Protein AF-A0A955DMV9-F1 (afdb_monomer_lite)

Structure (mmCIF, N/CA/C/O backbone):
data_AF-A0A955DMV9-F1
#
_entry.id   AF-A0A955DMV9-F1
#
loop_
_atom_site.group_PDB
_atom_site.id
_atom_site.type_symbol
_atom_site.label_atom_id
_atom_site.label_alt_id
_atom_site.label_comp_id
_atom_site.label_asym_id
_atom_site.label_entity_id
_atom_site.label_seq_id
_atom_site.pdbx_PDB_ins_code
_atom_site.Cartn_x
_atom_site.Cartn_y
_atom_site.Cartn_z
_atom_site.occupancy
_atom_site.B_iso_or_equiv
_atom_site.auth_seq_id
_atom_site.auth_comp_id
_atom_site.auth_asym_id
_atom_site.auth_atom_id
_atom_site.pdbx_PDB_model_num
ATOM 1 N N . MET A 1 1 ? -39.260 -7.582 49.234 1.00 62.31 1 MET A N 1
ATOM 2 C CA . MET A 1 1 ? -39.869 -6.484 48.443 1.00 62.31 1 MET A CA 1
ATOM 3 C C . MET A 1 1 ? -39.850 -5.119 49.135 1.00 62.31 1 MET A C 1
ATOM 5 O O . MET A 1 1 ? -39.655 -4.134 48.444 1.00 62.31 1 MET A O 1
ATOM 9 N N . TYR A 1 2 ? -39.980 -5.015 50.465 1.00 72.69 2 TYR A N 1
ATOM 10 C CA . TYR A 1 2 ? -39.889 -3.710 51.154 1.00 72.69 2 TYR A CA 1
ATOM 11 C C . TYR A 1 2 ? -38.469 -3.118 51.219 1.00 72.69 2 TYR A C 1
ATOM 13 O O . TYR A 1 2 ? -38.304 -1.902 51.163 1.00 72.69 2 TYR A O 1
ATOM 21 N N . GLN A 1 3 ? -37.441 -3.968 51.304 1.00 79.56 3 GLN A N 1
ATOM 22 C CA . GLN A 1 3 ? -36.044 -3.527 51.399 1.00 79.56 3 GLN A CA 1
ATOM 23 C C . GLN A 1 3 ? -35.595 -2.725 50.167 1.00 79.56 3 GLN A C 1
ATOM 25 O O . GLN A 1 3 ? -35.021 -1.659 50.335 1.00 79.56 3 GLN A O 1
ATOM 30 N N . SER A 1 4 ? -35.933 -3.151 48.945 1.00 81.44 4 SER A N 1
ATOM 31 C CA . SER A 1 4 ? -35.563 -2.420 47.721 1.00 81.44 4 SER A CA 1
ATOM 32 C C . SER A 1 4 ? -36.249 -1.052 47.607 1.00 81.44 4 SER A C 1
ATOM 34 O O . SER A 1 4 ? -35.614 -0.085 47.187 1.00 81.44 4 SER A O 1
ATOM 36 N N . LEU A 1 5 ? -37.517 -0.945 48.028 1.00 83.19 5 LEU A N 1
ATOM 37 C CA . LEU A 1 5 ? -38.262 0.321 48.055 1.00 83.19 5 LEU A CA 1
ATOM 38 C C . LEU A 1 5 ? -37.678 1.309 49.075 1.00 83.19 5 LEU A C 1
ATOM 40 O O . LEU A 1 5 ? -37.564 2.501 48.785 1.00 83.19 5 LEU A O 1
ATOM 44 N N . LEU A 1 6 ? -37.264 0.816 50.247 1.00 83.94 6 LEU A N 1
ATOM 45 C CA . LEU A 1 6 ? -36.582 1.630 51.254 1.00 83.94 6 LEU A CA 1
ATOM 46 C C . LEU A 1 6 ? -35.204 2.085 50.756 1.00 83.94 6 LEU A C 1
ATOM 48 O O . LEU A 1 6 ? -34.905 3.275 50.821 1.00 83.94 6 LEU A O 1
ATOM 52 N N . THR A 1 7 ? -34.401 1.179 50.192 1.00 84.38 7 THR A N 1
ATOM 53 C CA . THR A 1 7 ? -33.074 1.488 49.642 1.00 84.38 7 THR A CA 1
ATOM 54 C C . THR A 1 7 ? -33.147 2.566 48.560 1.00 84.38 7 THR A C 1
ATOM 56 O O . THR A 1 7 ? -32.426 3.556 48.652 1.00 84.38 7 THR A O 1
ATOM 59 N N . ASN A 1 8 ? -34.067 2.452 47.596 1.00 83.31 8 ASN A N 1
ATOM 60 C CA . ASN A 1 8 ? -34.207 3.441 46.523 1.00 83.31 8 ASN A CA 1
ATOM 61 C C . ASN A 1 8 ? -34.637 4.824 47.051 1.00 83.31 8 ASN A C 1
ATOM 63 O O . ASN A 1 8 ? -34.087 5.847 46.642 1.00 83.31 8 ASN A O 1
ATOM 67 N N . ARG A 1 9 ? -35.562 4.871 48.023 1.00 82.25 9 ARG A N 1
ATOM 68 C CA . ARG A 1 9 ? -35.994 6.131 48.653 1.00 82.25 9 ARG A CA 1
ATOM 69 C C . ARG A 1 9 ? -34.852 6.807 49.417 1.00 82.25 9 ARG A C 1
ATOM 71 O O . ARG A 1 9 ? -34.691 8.021 49.319 1.00 82.25 9 ARG A O 1
ATOM 78 N N . TYR A 1 10 ? -34.034 6.043 50.143 1.00 82.19 10 TYR A N 1
ATOM 79 C CA . TYR A 1 10 ? -32.865 6.592 50.838 1.00 82.19 10 TYR A CA 1
ATOM 80 C C . TYR A 1 10 ? -31.775 7.077 49.868 1.00 82.19 10 TYR A C 1
ATOM 82 O O . TYR A 1 10 ? -31.217 8.149 50.097 1.00 82.19 10 TYR A O 1
ATOM 90 N N . LEU A 1 11 ? -31.522 6.353 48.772 1.00 82.00 11 LEU A N 1
ATOM 91 C CA . LEU A 1 11 ? -30.540 6.719 47.739 1.00 82.00 11 LEU A CA 1
ATOM 92 C C . LEU A 1 11 ? -30.907 7.989 46.960 1.00 82.00 11 LEU A C 1
ATOM 94 O O . LEU A 1 11 ? -30.031 8.801 46.689 1.00 82.00 11 LEU A O 1
ATOM 98 N N . SER A 1 12 ? -32.185 8.179 46.627 1.00 82.00 12 SER A N 1
ATOM 99 C CA . SER A 1 12 ? -32.653 9.302 45.796 1.00 82.00 12 SER A CA 1
ATOM 100 C C . SER A 1 12 ? -33.003 10.575 46.581 1.00 82.00 12 SER A C 1
ATOM 102 O O . SER A 1 12 ? -33.099 11.651 45.999 1.00 82.00 12 SER A O 1
ATOM 104 N N . SER A 1 13 ? -33.179 10.484 47.903 1.00 83.69 13 SER A N 1
ATOM 105 C CA . SER A 1 13 ? -33.598 11.618 48.749 1.00 83.69 13 SER A CA 1
ATOM 106 C C . SER A 1 13 ? -32.483 12.590 49.167 1.00 83.69 13 SER A C 1
ATOM 108 O O . SER A 1 13 ? -32.782 13.700 49.604 1.00 83.69 13 SER A O 1
ATOM 110 N N . ARG A 1 14 ? -31.203 12.199 49.071 1.00 85.75 14 ARG A N 1
ATOM 111 C CA . ARG A 1 14 ? -30.044 13.029 49.459 1.00 85.75 14 ARG A CA 1
ATOM 112 C C . ARG A 1 14 ? -29.050 13.154 48.314 1.00 85.75 14 ARG A C 1
ATOM 114 O O . ARG A 1 14 ? -28.848 12.215 47.560 1.00 85.75 14 ARG A O 1
ATOM 121 N N . VAL A 1 15 ? -28.357 14.291 48.258 1.00 86.19 15 VAL A N 1
ATOM 122 C CA . VAL A 1 15 ? -27.340 14.583 47.231 1.00 86.19 15 VAL A CA 1
ATOM 123 C C . VAL A 1 15 ? -26.038 13.791 47.449 1.00 86.19 15 VAL A C 1
ATOM 125 O O . VAL A 1 15 ? -25.369 13.432 46.487 1.00 86.19 15 VAL A O 1
ATOM 128 N N . ILE A 1 16 ? -25.691 13.455 48.700 1.00 91.00 16 ILE A N 1
ATOM 129 C CA . ILE A 1 16 ? -24.427 12.767 49.043 1.00 91.00 16 ILE A CA 1
ATOM 130 C C . ILE A 1 16 ? -24.268 11.411 48.310 1.00 91.00 16 ILE A C 1
ATOM 132 O O . ILE A 1 16 ? -23.220 11.206 47.696 1.00 91.00 16 ILE A O 1
ATOM 136 N N . PRO A 1 17 ? -25.271 10.503 48.290 1.00 89.56 17 PRO A N 1
ATOM 137 C CA . PRO A 1 17 ? -25.201 9.270 47.501 1.00 89.56 17 PRO A CA 1
ATOM 138 C C . PRO A 1 17 ? -24.968 9.483 46.000 1.00 89.56 17 PRO A C 1
ATOM 140 O O . PRO A 1 17 ? -24.225 8.716 45.396 1.00 89.56 17 PRO A O 1
ATOM 143 N N . PHE A 1 18 ? -25.541 10.528 45.395 1.00 89.12 18 PHE A N 1
ATOM 144 C CA . PHE A 1 18 ? -25.322 10.820 43.974 1.00 89.12 18 PHE A CA 1
ATOM 145 C C . PHE A 1 18 ? -23.875 11.215 43.682 1.00 89.12 18 PHE A C 1
ATOM 147 O O . PHE A 1 18 ? -23.310 10.750 42.696 1.00 89.12 18 PHE A O 1
ATOM 154 N N . ILE A 1 19 ? -23.252 12.012 44.558 1.00 92.56 19 ILE A N 1
ATOM 155 C CA . ILE A 1 19 ? -21.833 12.376 44.428 1.00 92.56 19 ILE A CA 1
ATOM 156 C C . ILE A 1 19 ? -20.951 11.124 44.541 1.00 92.56 19 ILE A C 1
ATOM 158 O O . ILE A 1 19 ? -20.021 10.955 43.756 1.00 92.56 19 ILE A O 1
ATOM 162 N N . ALA A 1 20 ? -21.269 10.212 45.467 1.00 91.81 20 ALA A N 1
ATOM 163 C CA . ALA A 1 20 ? -20.540 8.952 45.614 1.00 91.81 20 ALA A CA 1
ATOM 164 C C . ALA A 1 20 ? -20.664 8.057 44.366 1.00 91.81 20 ALA A C 1
ATOM 166 O O . ALA A 1 20 ? -19.662 7.530 43.885 1.00 91.81 20 ALA A O 1
ATOM 167 N N . VAL A 1 21 ? -21.870 7.926 43.800 1.00 93.25 21 VAL A N 1
ATOM 168 C CA . VAL A 1 21 ? -22.092 7.180 42.550 1.00 93.25 21 VAL A CA 1
ATOM 169 C C . VAL A 1 21 ? -21.353 7.832 41.383 1.00 93.25 21 VAL A C 1
ATOM 171 O O . VAL A 1 21 ? -20.730 7.120 40.602 1.00 93.25 21 VAL A O 1
ATOM 174 N N . ALA A 1 22 ? -21.360 9.163 41.279 1.00 94.31 22 ALA A N 1
ATOM 175 C CA . ALA A 1 22 ? -20.640 9.887 40.233 1.00 94.31 22 ALA A CA 1
ATOM 176 C C . ALA A 1 22 ? -19.118 9.686 40.327 1.00 94.31 22 ALA A C 1
ATOM 178 O O . ALA A 1 22 ? -18.471 9.472 39.305 1.00 94.31 22 ALA A O 1
ATOM 179 N N . ALA A 1 23 ? -18.552 9.689 41.539 1.00 96.00 23 ALA A N 1
ATOM 180 C CA . ALA A 1 23 ? -17.132 9.414 41.750 1.00 96.00 23 ALA A CA 1
ATOM 181 C C . ALA A 1 23 ? -16.756 7.997 41.287 1.00 96.00 23 ALA A C 1
ATOM 183 O O . ALA A 1 23 ? -15.809 7.825 40.522 1.00 96.00 23 ALA A O 1
ATOM 184 N N . VAL A 1 24 ? -17.541 6.986 41.679 1.00 97.06 24 VAL A N 1
ATOM 185 C CA . VAL A 1 24 ? -17.324 5.600 41.230 1.00 97.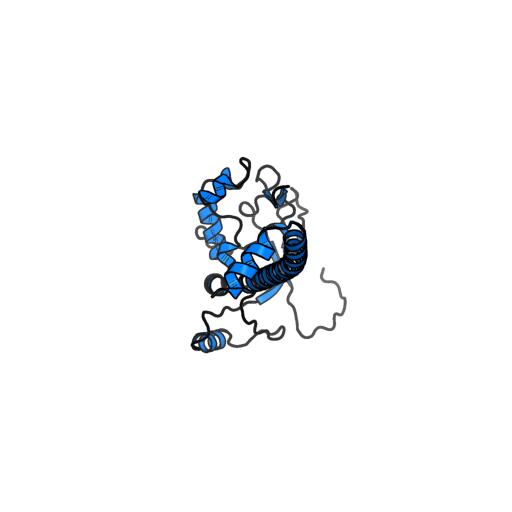06 24 VAL A CA 1
ATOM 186 C C . VAL A 1 24 ? -17.516 5.477 39.717 1.00 97.06 24 VAL A C 1
ATOM 188 O O . VAL A 1 24 ? -16.698 4.846 39.050 1.00 97.06 24 VAL A O 1
ATOM 191 N N . ALA A 1 25 ? -18.545 6.118 39.157 1.00 97.00 25 ALA A N 1
ATOM 192 C CA . ALA A 1 25 ? -18.793 6.134 37.720 1.00 97.00 25 ALA A CA 1
ATOM 193 C C . ALA A 1 25 ? -17.618 6.751 36.951 1.00 97.00 25 ALA A C 1
ATOM 195 O O . ALA A 1 25 ? -17.214 6.193 35.939 1.00 97.00 25 ALA A O 1
ATOM 196 N N . MET A 1 26 ? -17.020 7.837 37.450 1.00 97.00 26 MET A N 1
ATOM 197 C CA . MET A 1 26 ? -15.839 8.460 36.847 1.00 97.00 26 MET A CA 1
ATOM 198 C C . MET A 1 26 ? -14.612 7.540 36.911 1.00 97.00 26 MET A C 1
ATOM 200 O O . MET A 1 26 ? -13.901 7.404 35.915 1.00 97.00 26 MET A O 1
ATOM 204 N N . CYS A 1 27 ? -14.383 6.862 38.041 1.00 96.81 27 CYS A N 1
ATOM 205 C CA . CYS A 1 27 ? -13.295 5.890 38.172 1.00 96.81 27 CYS A CA 1
ATOM 206 C C . CYS A 1 27 ? -13.447 4.723 37.186 1.00 96.81 27 CYS A C 1
ATOM 208 O O . CYS A 1 27 ? -12.486 4.352 36.514 1.00 96.81 27 CYS A O 1
ATOM 210 N N . VAL A 1 28 ? -14.652 4.161 37.070 1.00 97.62 28 VAL A N 1
ATOM 211 C CA . VAL A 1 28 ? -14.925 3.053 36.144 1.00 97.62 28 VAL A CA 1
ATOM 212 C C . VAL A 1 28 ? -14.869 3.528 34.690 1.00 97.62 28 VAL A C 1
ATOM 214 O O . VAL A 1 28 ? -14.275 2.849 33.855 1.00 97.62 28 VAL A O 1
ATOM 217 N N . ALA A 1 29 ? -15.414 4.709 34.384 1.00 97.56 29 ALA A N 1
ATOM 218 C CA . ALA A 1 29 ? -15.366 5.296 33.047 1.00 97.56 29 ALA A CA 1
ATOM 219 C C . ALA A 1 29 ? -13.924 5.488 32.566 1.00 97.56 29 ALA A C 1
ATOM 221 O O . ALA A 1 29 ? -13.621 5.142 31.428 1.00 97.56 29 ALA A O 1
ATOM 222 N N . LEU A 1 30 ? -13.021 5.960 33.434 1.00 97.00 30 LEU A N 1
ATOM 223 C CA . LEU A 1 30 ? -11.602 6.095 33.105 1.00 97.00 30 LEU A CA 1
ATOM 224 C C . LEU A 1 30 ? -10.994 4.752 32.685 1.00 97.00 30 LEU A C 1
ATOM 226 O O . LEU A 1 30 ? -10.342 4.676 31.646 1.00 97.00 30 LEU A O 1
ATOM 230 N N . VAL A 1 31 ? -11.241 3.686 33.451 1.00 97.62 31 VAL A N 1
ATOM 231 C CA . VAL A 1 31 ? -10.723 2.346 33.128 1.00 97.62 31 VAL A CA 1
ATOM 232 C C . VAL A 1 31 ? -11.296 1.838 31.802 1.00 97.62 31 VAL A C 1
ATOM 234 O O . VAL A 1 31 ? -10.544 1.343 30.965 1.00 97.62 31 VAL A O 1
ATOM 237 N N . ILE A 1 32 ? -12.603 2.005 31.572 1.00 97.44 32 ILE A N 1
ATOM 238 C CA . ILE A 1 32 ? -13.259 1.590 30.322 1.00 97.44 32 ILE A CA 1
ATOM 239 C C . ILE A 1 32 ? -12.675 2.339 29.120 1.00 97.44 32 ILE A C 1
ATOM 241 O O . ILE A 1 32 ? -12.366 1.713 28.107 1.00 97.44 32 ILE A O 1
ATOM 245 N N . ILE A 1 33 ? -12.482 3.657 29.228 1.00 97.12 33 ILE A N 1
ATOM 246 C CA . ILE A 1 33 ? -11.912 4.475 28.150 1.00 97.12 33 ILE A CA 1
ATOM 247 C C . ILE A 1 33 ? -10.498 3.997 27.813 1.00 97.12 33 ILE A C 1
ATOM 249 O O . ILE A 1 33 ? -10.197 3.779 26.642 1.00 97.12 33 ILE A O 1
ATOM 253 N N . VAL A 1 34 ? -9.645 3.775 28.817 1.00 97.00 34 VAL A N 1
ATOM 254 C CA . VAL A 1 34 ? -8.263 3.321 28.594 1.00 97.00 34 VAL A CA 1
ATOM 255 C C . VAL A 1 34 ? -8.233 1.964 27.891 1.00 97.00 34 VAL A C 1
ATOM 257 O O . VAL A 1 34 ? -7.544 1.811 26.882 1.00 97.00 34 VAL A O 1
ATOM 260 N N . VAL A 1 35 ? -9.021 0.995 28.367 1.00 97.00 35 VAL A N 1
ATOM 261 C CA . VAL A 1 35 ? -9.096 -0.336 27.743 1.00 97.00 35 VAL A CA 1
ATOM 262 C C . VAL A 1 35 ? -9.639 -0.243 26.315 1.00 97.00 35 VAL A C 1
ATOM 264 O O . VAL A 1 35 ? -9.113 -0.903 25.416 1.00 97.00 35 VAL A O 1
ATOM 267 N N . SER A 1 36 ? -10.639 0.608 26.077 1.00 97.19 36 SER A N 1
ATOM 268 C CA . SER A 1 36 ? -11.210 0.827 24.747 1.00 97.19 36 SER A CA 1
ATOM 269 C C . SER A 1 36 ? -10.195 1.434 23.776 1.00 97.19 36 SER A C 1
ATOM 271 O O . SER A 1 36 ? -10.100 0.977 22.639 1.00 97.19 36 SER A O 1
ATOM 273 N N . VAL A 1 37 ? -9.417 2.432 24.207 1.00 96.62 37 VAL A N 1
ATOM 274 C CA . VAL A 1 37 ? -8.395 3.077 23.368 1.00 96.62 37 VAL A CA 1
ATOM 275 C C . VAL A 1 37 ? -7.274 2.095 23.031 1.00 96.62 37 VAL A C 1
ATOM 277 O O . VAL A 1 37 ? -6.921 1.959 21.860 1.00 96.62 37 VAL A O 1
ATOM 280 N N . MET A 1 38 ? -6.755 1.361 24.023 1.00 97.00 38 MET A N 1
ATOM 281 C CA . MET A 1 38 ? -5.696 0.372 23.791 1.00 97.00 38 MET A CA 1
ATOM 282 C C . MET A 1 38 ? -6.155 -0.752 22.856 1.00 97.00 38 MET A C 1
ATOM 284 O O . MET A 1 38 ? -5.430 -1.123 21.934 1.00 97.00 38 MET A O 1
ATOM 288 N N . THR A 1 39 ? -7.373 -1.263 23.053 1.00 94.88 39 THR A N 1
ATOM 289 C CA . THR A 1 39 ? -7.941 -2.323 22.206 1.00 94.88 39 THR A CA 1
ATOM 290 C C . THR A 1 39 ? -8.201 -1.822 20.786 1.00 94.88 39 THR A C 1
ATOM 292 O O . THR A 1 39 ? -7.879 -2.512 19.821 1.00 94.88 39 THR A O 1
ATOM 295 N N . GLY A 1 40 ? -8.736 -0.605 20.642 1.00 93.81 40 GLY A N 1
ATOM 296 C CA . GLY A 1 40 ? -8.963 0.021 19.340 1.00 93.81 40 GLY A CA 1
ATOM 297 C C . GLY A 1 40 ? -7.667 0.205 18.553 1.00 93.81 40 GLY A C 1
ATOM 298 O O . GLY A 1 40 ? -7.597 -0.185 17.390 1.00 93.81 40 GLY A O 1
ATOM 299 N N . PHE A 1 41 ? -6.618 0.714 19.202 1.00 94.56 41 PHE A N 1
ATOM 300 C CA . PHE A 1 41 ? -5.302 0.862 18.582 1.00 94.56 41 PHE A CA 1
ATOM 301 C C . PHE A 1 41 ? -4.695 -0.486 18.174 1.00 94.56 41 PHE A C 1
ATOM 303 O O . PHE A 1 41 ? -4.232 -0.629 17.044 1.00 94.56 41 PHE A O 1
ATOM 310 N N . LEU A 1 42 ? -4.737 -1.494 19.054 1.00 91.44 42 LEU A N 1
ATOM 311 C CA . LEU A 1 42 ? -4.226 -2.832 18.746 1.00 91.44 42 LEU A CA 1
ATOM 312 C C . LEU A 1 42 ? -4.933 -3.442 17.529 1.00 91.44 42 LEU A C 1
ATOM 314 O O . LEU A 1 42 ? -4.275 -3.978 16.639 1.00 91.44 42 LEU A O 1
ATOM 318 N N . ASN A 1 43 ? -6.262 -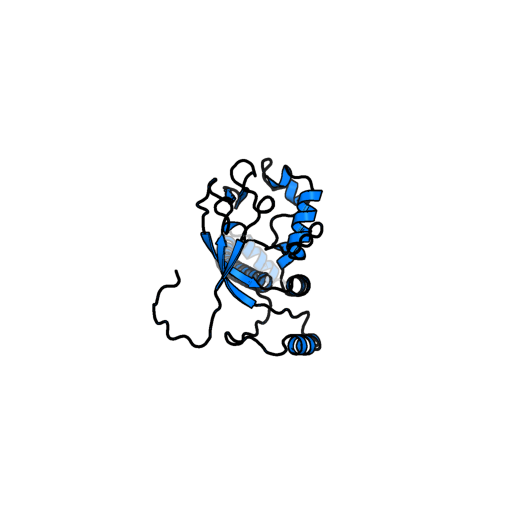3.339 17.477 1.00 92.25 43 ASN A N 1
ATOM 319 C CA . ASN A 1 43 ? -7.047 -3.837 16.352 1.00 92.25 43 ASN A CA 1
ATOM 320 C C . ASN A 1 43 ? -6.714 -3.091 15.058 1.00 92.25 43 ASN A C 1
ATOM 322 O O . ASN A 1 43 ? -6.599 -3.724 14.012 1.00 92.25 43 ASN A O 1
ATOM 326 N N . LEU A 1 44 ? -6.507 -1.773 15.132 1.00 90.19 44 LEU A N 1
ATOM 327 C CA . LEU A 1 44 ? -6.103 -0.971 13.983 1.00 90.19 44 LEU A CA 1
ATOM 328 C C . LEU A 1 44 ? -4.739 -1.421 13.447 1.00 90.19 44 LEU A C 1
ATOM 330 O O . LEU A 1 44 ? -4.630 -1.732 12.269 1.00 90.19 44 LEU A O 1
ATOM 334 N N . VAL A 1 45 ? -3.719 -1.527 14.306 1.00 87.12 45 VAL A N 1
ATOM 335 C CA . VAL A 1 45 ? -2.372 -1.966 13.897 1.00 87.12 45 VAL A CA 1
ATOM 336 C C . VAL A 1 45 ? -2.404 -3.382 13.323 1.00 87.12 45 VAL A C 1
ATOM 338 O O . VAL A 1 45 ? -1.793 -3.640 12.288 1.00 87.12 45 VAL A O 1
ATOM 341 N N . LYS A 1 46 ? -3.152 -4.295 13.955 1.00 85.81 46 LYS A N 1
ATOM 342 C CA . LYS A 1 46 ? -3.291 -5.678 13.487 1.00 85.81 46 LYS A CA 1
ATOM 343 C C . LYS A 1 46 ? -3.966 -5.751 12.117 1.00 85.81 46 LYS A C 1
ATOM 345 O O . LYS A 1 46 ? -3.487 -6.479 11.253 1.00 85.81 46 LYS A O 1
ATOM 350 N N . ASN A 1 47 ? -5.052 -5.009 11.914 1.00 85.31 47 ASN A N 1
ATOM 351 C CA . ASN A 1 47 ? -5.764 -4.995 10.638 1.00 85.31 47 ASN A CA 1
ATOM 352 C C . ASN A 1 47 ? -4.922 -4.342 9.539 1.00 85.31 47 ASN A C 1
ATOM 354 O O . ASN A 1 47 ? -4.785 -4.929 8.474 1.00 85.31 47 ASN A O 1
ATOM 358 N N . SER A 1 48 ? -4.279 -3.205 9.818 1.00 82.06 48 SER A N 1
ATOM 359 C CA . SER A 1 48 ? -3.379 -2.553 8.861 1.00 82.06 48 SER A CA 1
ATOM 360 C C . SER A 1 48 ? -2.215 -3.458 8.452 1.00 82.06 48 SER A C 1
ATOM 362 O O . SER A 1 48 ? -1.871 -3.515 7.276 1.00 82.06 48 SER A O 1
ATOM 364 N N . GLY A 1 49 ? -1.630 -4.202 9.399 1.00 77.38 49 GLY A N 1
ATOM 365 C CA . GLY A 1 49 ? -0.576 -5.173 9.099 1.00 77.38 49 GLY A CA 1
ATOM 366 C C . GLY A 1 49 ? -1.057 -6.294 8.174 1.00 77.38 49 GLY A C 1
ATOM 367 O O . GLY A 1 49 ? -0.408 -6.575 7.169 1.00 77.38 49 GLY A O 1
ATOM 368 N N . LYS A 1 50 ? -2.229 -6.877 8.463 1.00 77.38 50 LYS A N 1
ATOM 369 C CA . LYS A 1 50 ? -2.842 -7.930 7.634 1.00 77.38 50 LYS A CA 1
ATOM 370 C C . LYS A 1 50 ? -3.099 -7.469 6.203 1.00 77.38 50 LYS A C 1
ATOM 372 O O . LYS A 1 50 ? -2.786 -8.194 5.267 1.00 77.38 50 LYS A O 1
ATOM 377 N N . THR A 1 51 ? -3.624 -6.255 6.033 1.00 76.31 51 THR A N 1
ATOM 378 C CA . THR A 1 51 ? -3.921 -5.698 4.708 1.00 76.31 51 THR A CA 1
ATOM 379 C C . THR A 1 51 ? -2.662 -5.502 3.861 1.00 76.31 51 THR A C 1
ATOM 381 O O . THR A 1 51 ? -2.749 -5.604 2.642 1.00 76.31 51 THR A O 1
ATOM 384 N N . LEU A 1 52 ? -1.504 -5.235 4.475 1.00 72.19 52 LEU A N 1
ATOM 385 C CA . LEU A 1 52 ? -0.277 -4.873 3.756 1.00 72.19 52 LEU A CA 1
ATOM 386 C C . LEU A 1 52 ? 0.695 -6.040 3.527 1.00 72.19 52 LEU A C 1
ATOM 388 O O . LEU A 1 52 ? 1.377 -6.049 2.509 1.00 72.19 52 LEU A O 1
ATOM 392 N N . MET A 1 53 ? 0.791 -6.994 4.459 1.00 74.56 53 MET A N 1
ATOM 393 C CA . MET A 1 53 ? 1.810 -8.060 4.420 1.00 74.56 53 MET A CA 1
ATOM 394 C C . MET A 1 53 ? 1.237 -9.476 4.270 1.00 74.56 53 MET A C 1
ATOM 396 O O . MET A 1 53 ? 1.996 -10.409 4.016 1.00 74.56 53 MET A O 1
ATOM 400 N N . GLY A 1 54 ? -0.081 -9.650 4.406 1.00 80.19 54 GLY A N 1
ATOM 401 C CA . GLY A 1 54 ? -0.712 -10.967 4.504 1.00 80.19 54 GLY A CA 1
ATOM 402 C C . GLY A 1 54 ? -0.603 -11.578 5.910 1.00 80.19 54 GLY A C 1
ATOM 403 O O . GLY A 1 54 ? 0.008 -11.012 6.817 1.00 80.19 54 GLY A O 1
ATOM 404 N N . ASP A 1 55 ? -1.245 -12.731 6.119 1.00 84.38 55 ASP A N 1
ATOM 405 C CA . ASP A 1 55 ? -1.322 -13.378 7.439 1.00 84.38 55 ASP A CA 1
ATOM 406 C C . ASP A 1 55 ? -0.058 -14.172 7.813 1.00 84.38 55 ASP A C 1
ATOM 408 O O . ASP A 1 55 ? 0.323 -14.215 8.985 1.00 84.38 55 ASP A O 1
ATOM 412 N N . VAL A 1 56 ? 0.585 -14.814 6.832 1.00 88.00 56 VAL A N 1
ATOM 413 C CA . VAL A 1 56 ? 1.765 -15.670 7.022 1.00 88.00 56 VAL A CA 1
ATOM 414 C C . VAL A 1 56 ? 2.757 -15.419 5.892 1.00 88.00 56 VAL A C 1
ATOM 416 O O . VAL A 1 56 ? 2.397 -15.504 4.721 1.00 88.00 56 VAL A O 1
ATOM 419 N N . VAL A 1 57 ? 4.018 -15.161 6.247 1.00 88.62 57 VAL A N 1
ATOM 420 C CA . VAL A 1 57 ? 5.121 -14.975 5.294 1.00 88.62 57 VAL A CA 1
ATOM 421 C C . VAL A 1 57 ? 6.117 -16.116 5.458 1.00 88.62 57 VAL A C 1
ATOM 423 O O . VAL A 1 57 ? 6.633 -16.351 6.552 1.00 88.62 57 VAL A O 1
ATOM 426 N N . VAL A 1 58 ? 6.400 -16.819 4.361 1.00 89.06 58 VAL A N 1
ATOM 427 C CA . VAL A 1 58 ? 7.433 -17.857 4.296 1.00 89.06 58 VAL A CA 1
ATOM 428 C C . VAL A 1 58 ? 8.619 -17.282 3.536 1.00 89.06 58 VAL A C 1
ATOM 430 O O . VAL A 1 58 ? 8.532 -17.049 2.335 1.00 89.06 58 VAL A O 1
ATOM 433 N N . ALA A 1 59 ? 9.720 -17.035 4.243 1.00 85.62 59 ALA A N 1
ATOM 434 C CA . ALA A 1 59 ? 10.943 -16.498 3.661 1.00 85.62 59 ALA A CA 1
ATOM 435 C C . ALA A 1 59 ? 12.009 -17.591 3.532 1.00 85.62 59 ALA A C 1
ATOM 437 O O . ALA A 1 59 ? 12.165 -18.439 4.413 1.00 85.62 59 ALA A O 1
ATOM 438 N N . TYR A 1 60 ? 12.766 -17.536 2.443 1.00 84.06 60 TYR A N 1
ATOM 439 C CA . TYR A 1 60 ? 13.950 -18.355 2.196 1.00 84.06 60 TYR A CA 1
ATOM 440 C C . TYR A 1 60 ? 15.128 -17.416 1.885 1.00 84.06 60 TYR A C 1
ATOM 442 O O . TYR A 1 60 ? 14.870 -16.265 1.519 1.00 84.06 60 TYR A O 1
ATOM 450 N N . PRO A 1 61 ? 16.396 -17.836 2.068 1.00 80.44 61 PRO A N 1
ATOM 451 C CA . PRO A 1 61 ? 17.563 -17.013 1.742 1.00 80.44 61 PRO A CA 1
ATOM 452 C C . PRO A 1 61 ? 17.571 -16.468 0.306 1.00 80.44 61 PRO A C 1
ATOM 454 O O . PRO A 1 61 ? 16.717 -16.790 -0.514 1.00 80.44 61 PRO A O 1
ATOM 457 N N . VAL A 1 62 ? 18.590 -15.665 -0.008 1.00 72.56 62 VAL A N 1
ATOM 458 C CA . VAL A 1 62 ? 18.729 -14.878 -1.252 1.00 72.56 62 VAL A CA 1
ATOM 459 C C . VAL A 1 62 ? 18.572 -15.707 -2.541 1.00 72.56 62 VAL A C 1
ATOM 461 O O . VAL A 1 62 ? 18.214 -15.172 -3.584 1.00 72.56 62 VAL A O 1
ATOM 464 N N . THR A 1 63 ? 18.791 -17.021 -2.478 1.00 76.81 63 THR A N 1
ATOM 465 C CA . THR A 1 63 ? 18.580 -17.963 -3.590 1.00 76.81 63 THR A CA 1
ATOM 466 C C . THR A 1 63 ? 17.110 -18.194 -3.967 1.00 76.81 63 THR A C 1
ATOM 468 O O . THR A 1 63 ? 16.845 -18.681 -5.065 1.00 76.81 63 THR A O 1
ATOM 471 N N . GLY A 1 64 ? 16.159 -17.812 -3.110 1.00 81.12 64 GLY A N 1
ATOM 472 C CA . GLY A 1 64 ? 14.724 -17.979 -3.336 1.00 81.12 64 GLY A CA 1
ATOM 473 C C . GLY A 1 64 ? 14.222 -19.408 -3.098 1.00 81.12 64 GLY A C 1
ATOM 474 O O . GLY A 1 64 ? 14.993 -20.350 -2.913 1.00 81.12 64 GLY A O 1
ATOM 475 N N . ILE A 1 65 ? 12.897 -19.574 -3.072 1.00 86.56 65 ILE A N 1
ATOM 476 C CA . ILE A 1 65 ? 12.257 -20.883 -2.875 1.00 86.56 65 ILE A CA 1
ATOM 477 C C . ILE A 1 65 ? 12.219 -21.627 -4.219 1.00 86.56 65 ILE A C 1
ATOM 479 O O . ILE A 1 65 ? 11.585 -21.136 -5.156 1.00 86.56 65 ILE A O 1
ATOM 483 N N . PRO A 1 66 ? 12.845 -22.811 -4.343 1.00 86.12 66 PRO A N 1
ATOM 484 C CA . PRO A 1 66 ? 12.756 -23.598 -5.568 1.00 86.12 66 PRO A CA 1
ATOM 485 C C . PRO A 1 66 ? 11.341 -24.168 -5.746 1.00 86.12 66 PRO A C 1
ATOM 487 O O . PRO A 1 66 ? 10.733 -24.615 -4.773 1.00 86.12 66 PRO A O 1
ATOM 490 N N . TYR A 1 67 ? 10.850 -24.207 -6.991 1.00 89.56 67 TYR A N 1
ATOM 491 C CA . TYR A 1 67 ? 9.515 -24.720 -7.349 1.00 89.56 67 TYR A CA 1
ATOM 492 C C . TYR A 1 67 ? 8.392 -24.084 -6.513 1.00 89.56 67 TYR A C 1
ATOM 494 O O . TYR A 1 67 ? 7.568 -24.774 -5.904 1.00 89.56 67 TYR A O 1
ATOM 502 N N . TYR A 1 68 ? 8.388 -22.752 -6.435 1.00 89.62 68 TYR A N 1
ATOM 503 C CA . TYR A 1 68 ? 7.420 -22.019 -5.621 1.00 89.62 68 TYR A CA 1
ATOM 504 C C . TYR A 1 68 ? 5.975 -22.263 -6.086 1.00 89.62 68 TYR A C 1
ATOM 506 O O . TYR A 1 68 ? 5.068 -22.246 -5.258 1.00 89.62 68 TYR A O 1
ATOM 514 N N . GLU A 1 69 ? 5.751 -22.560 -7.367 1.00 91.12 69 GLU A N 1
ATOM 515 C CA . GLU A 1 69 ? 4.436 -22.870 -7.933 1.00 91.12 69 GLU A CA 1
ATOM 516 C C . GLU A 1 69 ? 3.822 -24.135 -7.303 1.00 91.12 69 GLU A C 1
ATOM 518 O O . GLU A 1 69 ? 2.643 -24.155 -6.934 1.00 91.12 69 GLU A O 1
ATOM 523 N N . ASP A 1 70 ? 4.636 -25.177 -7.105 1.00 93.38 70 ASP A N 1
ATOM 524 C CA . ASP A 1 70 ? 4.216 -26.415 -6.438 1.00 93.38 70 ASP A CA 1
ATOM 525 C C . ASP A 1 70 ? 3.931 -26.172 -4.954 1.00 93.38 70 ASP A C 1
ATOM 527 O O . ASP A 1 70 ? 3.003 -26.755 -4.384 1.00 93.38 70 ASP A O 1
ATOM 531 N N . LEU A 1 71 ? 4.732 -25.317 -4.310 1.00 91.94 71 LEU A N 1
ATOM 532 C CA . LEU A 1 71 ? 4.525 -24.938 -2.917 1.00 91.94 71 LEU A CA 1
ATOM 533 C C . LEU A 1 71 ? 3.201 -24.182 -2.749 1.00 91.94 71 LEU A C 1
ATOM 535 O O . LEU A 1 71 ? 2.414 -24.547 -1.879 1.00 91.94 71 LEU A O 1
ATOM 539 N N . ILE A 1 72 ? 2.933 -23.189 -3.600 1.00 92.88 72 ILE A N 1
ATOM 540 C CA . ILE A 1 72 ? 1.672 -22.434 -3.616 1.00 92.88 72 ILE A CA 1
ATOM 541 C C . ILE A 1 72 ? 0.495 -23.388 -3.801 1.00 92.88 72 ILE A C 1
ATOM 543 O O . ILE A 1 72 ? -0.414 -23.390 -2.978 1.00 92.88 72 ILE A O 1
ATOM 547 N N . SER A 1 73 ? 0.565 -24.282 -4.790 1.00 93.75 73 SER A N 1
ATOM 548 C CA . SER A 1 73 ? -0.502 -25.254 -5.065 1.00 93.75 73 SER A CA 1
ATOM 549 C C . SER A 1 73 ? -0.804 -26.160 -3.862 1.00 93.75 73 SER A C 1
ATOM 551 O O . SER A 1 73 ? -1.957 -26.495 -3.593 1.00 93.75 73 SER A O 1
ATOM 553 N N . ARG A 1 74 ? 0.225 -26.560 -3.101 1.00 93.12 74 ARG A N 1
ATOM 554 C CA . ARG A 1 74 ? 0.055 -27.356 -1.871 1.00 93.12 74 ARG A CA 1
ATOM 555 C C . ARG A 1 74 ? -0.533 -26.545 -0.723 1.00 93.12 74 ARG A C 1
ATOM 557 O O . ARG A 1 74 ? -1.300 -27.098 0.059 1.00 93.12 74 ARG A O 1
ATOM 564 N N . ILE A 1 75 ? -0.152 -25.275 -0.601 1.00 92.44 75 ILE A N 1
ATOM 565 C CA . ILE A 1 75 ? -0.652 -24.375 0.441 1.00 92.44 75 ILE A CA 1
ATOM 566 C C . ILE A 1 75 ? -2.127 -24.041 0.177 1.00 92.44 75 ILE A C 1
ATOM 568 O O . ILE A 1 75 ? -2.936 -24.142 1.092 1.00 92.44 75 ILE A O 1
ATOM 572 N N . GLU A 1 76 ? -2.501 -23.743 -1.068 1.00 93.00 76 GLU A N 1
ATOM 573 C CA . GLU A 1 76 ? -3.890 -23.463 -1.463 1.00 93.00 76 GLU A CA 1
ATOM 574 C C . GLU A 1 76 ? -4.814 -24.688 -1.373 1.00 93.00 76 GLU A C 1
ATOM 576 O O . GLU A 1 76 ? -6.029 -24.543 -1.277 1.00 93.00 76 GLU A O 1
ATOM 581 N N . ALA A 1 77 ? -4.262 -25.905 -1.351 1.00 94.38 77 ALA A N 1
ATOM 582 C CA . ALA A 1 77 ? -5.036 -27.124 -1.115 1.00 94.38 77 ALA A CA 1
ATOM 583 C C . ALA A 1 77 ? -5.473 -27.305 0.355 1.00 94.38 77 ALA A C 1
ATOM 585 O O . ALA A 1 77 ? -6.271 -28.200 0.651 1.00 94.38 77 ALA A O 1
ATOM 586 N N . LEU A 1 78 ? -4.948 -26.505 1.291 1.00 94.00 78 LEU A N 1
ATOM 587 C CA . LEU A 1 78 ? -5.329 -26.559 2.702 1.00 94.00 78 LEU A CA 1
ATOM 588 C C . LEU A 1 78 ? -6.663 -25.824 2.932 1.00 94.00 78 LEU A C 1
ATOM 590 O O . LEU A 1 78 ? -6.839 -24.715 2.439 1.00 94.00 78 LEU A O 1
ATOM 594 N N . PRO A 1 79 ? -7.586 -26.377 3.741 1.00 92.19 79 PRO A N 1
ATOM 595 C CA . PRO A 1 79 ? -8.919 -25.796 3.936 1.00 92.19 79 PRO A CA 1
ATOM 596 C C . PRO A 1 79 ? -8.914 -24.442 4.665 1.00 92.19 79 PRO A C 1
ATOM 598 O O . PRO A 1 79 ? -9.880 -23.692 4.555 1.00 92.19 79 PRO A O 1
ATOM 601 N N . ASP A 1 80 ? -7.844 -24.134 5.403 1.00 90.94 80 ASP A N 1
ATOM 602 C CA . ASP A 1 80 ? -7.706 -22.904 6.194 1.00 90.94 80 ASP A CA 1
ATOM 603 C C . ASP A 1 80 ? -6.994 -21.768 5.431 1.00 90.94 80 ASP A C 1
ATOM 605 O O . ASP A 1 80 ? -6.790 -20.686 5.983 1.00 90.94 80 ASP A O 1
ATOM 609 N N . VAL A 1 81 ? -6.588 -21.998 4.177 1.00 91.12 81 VAL A N 1
ATOM 610 C CA . VAL A 1 81 ? -5.874 -21.016 3.352 1.00 91.12 81 VAL A CA 1
ATOM 611 C C . VAL A 1 81 ? -6.816 -20.429 2.307 1.00 91.12 81 VAL A C 1
ATOM 613 O O . VAL A 1 81 ? -7.429 -21.153 1.531 1.00 91.12 81 VAL A O 1
ATOM 616 N N . ALA A 1 82 ? -6.894 -19.098 2.251 1.00 89.06 82 ALA A N 1
ATOM 617 C CA . ALA A 1 82 ? -7.694 -18.398 1.247 1.00 89.06 82 ALA A CA 1
ATOM 618 C C . ALA A 1 82 ? -6.970 -18.241 -0.104 1.00 89.06 82 ALA A C 1
ATOM 620 O O . ALA A 1 82 ? -7.585 -18.422 -1.152 1.00 89.06 82 ALA A O 1
ATOM 621 N N . ALA A 1 83 ? -5.689 -17.866 -0.080 1.00 90.88 83 ALA A N 1
ATOM 622 C CA . ALA A 1 83 ? -4.844 -17.673 -1.259 1.00 90.88 83 ALA A CA 1
ATOM 623 C C . ALA A 1 83 ? -3.363 -17.632 -0.850 1.00 90.88 83 ALA A C 1
ATOM 625 O O . ALA A 1 83 ? -3.048 -17.319 0.303 1.00 90.88 83 ALA A O 1
ATOM 626 N N . ALA A 1 84 ? -2.460 -17.883 -1.798 1.00 92.50 84 ALA A N 1
ATOM 627 C CA . ALA A 1 84 ? -1.028 -17.643 -1.635 1.00 92.50 84 ALA A CA 1
ATOM 628 C C . ALA A 1 84 ? -0.458 -16.882 -2.845 1.00 92.50 84 ALA A C 1
ATOM 630 O O . ALA A 1 84 ? -1.018 -16.907 -3.937 1.00 92.50 84 ALA A O 1
ATOM 631 N N . THR A 1 85 ? 0.645 -16.157 -2.649 1.00 93.19 85 THR A N 1
ATOM 632 C CA . THR A 1 85 ? 1.279 -15.358 -3.709 1.00 93.19 85 THR A CA 1
ATOM 633 C C . THR A 1 85 ? 2.798 -15.372 -3.558 1.00 93.19 85 THR A C 1
ATOM 635 O O . THR A 1 85 ? 3.288 -15.299 -2.426 1.00 93.19 85 THR A O 1
ATOM 638 N N . PRO A 1 86 ? 3.560 -15.441 -4.662 1.00 92.38 86 PRO A N 1
ATOM 639 C CA . PRO A 1 86 ? 5.003 -15.272 -4.617 1.00 92.38 86 PRO A CA 1
ATOM 640 C C . PRO A 1 86 ? 5.358 -13.785 -4.517 1.00 92.38 86 PRO A C 1
ATOM 642 O O . PRO A 1 86 ? 4.651 -12.924 -5.049 1.00 92.38 86 PRO A O 1
ATOM 645 N N . ILE A 1 87 ? 6.462 -13.491 -3.831 1.00 90.56 87 ILE A N 1
ATOM 646 C CA . ILE A 1 87 ? 7.019 -12.143 -3.701 1.00 90.56 87 ILE A CA 1
ATOM 647 C C . ILE A 1 87 ? 8.542 -12.238 -3.799 1.00 90.56 87 ILE A C 1
ATOM 649 O O . ILE A 1 87 ? 9.153 -13.109 -3.179 1.00 90.56 87 ILE A O 1
ATOM 653 N N . VAL A 1 88 ? 9.150 -11.318 -4.544 1.00 88.50 88 VAL A N 1
ATOM 654 C CA . VAL A 1 88 ? 10.602 -11.120 -4.596 1.00 88.50 88 VAL A CA 1
ATOM 655 C C . VAL A 1 88 ? 10.914 -9.714 -4.104 1.00 88.50 88 VAL A C 1
ATOM 657 O O . VAL A 1 88 ? 10.457 -8.743 -4.694 1.00 88.50 88 VAL A O 1
ATOM 660 N N . ASP A 1 89 ? 11.696 -9.597 -3.038 1.00 87.25 89 ASP A N 1
ATOM 661 C CA . ASP A 1 89 ? 12.113 -8.309 -2.479 1.00 87.25 89 ASP A CA 1
ATOM 662 C C . ASP A 1 89 ? 13.568 -8.011 -2.864 1.00 87.25 89 ASP A C 1
ATOM 664 O O . ASP A 1 89 ? 14.437 -8.883 -2.774 1.00 87.25 89 ASP A O 1
ATOM 668 N N . SER A 1 90 ? 13.836 -6.800 -3.347 1.00 86.31 90 SER A N 1
ATOM 669 C CA . SER A 1 90 ? 15.165 -6.385 -3.795 1.00 86.31 90 SER A CA 1
ATOM 670 C C . SER A 1 90 ? 15.355 -4.870 -3.693 1.00 86.31 90 SER A C 1
ATOM 672 O O . SER A 1 90 ? 14.438 -4.117 -3.367 1.00 86.31 90 SER A O 1
ATOM 674 N N . PHE A 1 91 ? 16.561 -4.402 -4.006 1.00 88.06 91 PHE A N 1
ATOM 675 C CA . PHE A 1 91 ? 16.899 -2.983 -4.047 1.00 88.06 91 PHE A CA 1
ATOM 676 C C . PHE A 1 91 ? 17.270 -2.557 -5.464 1.00 88.06 91 PHE A C 1
ATOM 678 O O . PHE A 1 91 ? 17.904 -3.293 -6.226 1.00 88.06 91 PHE A O 1
ATOM 685 N N . GLY A 1 92 ? 16.894 -1.330 -5.808 1.00 90.12 92 GLY A N 1
ATOM 686 C CA . GLY A 1 92 ? 17.165 -0.760 -7.114 1.00 90.12 92 GLY A CA 1
ATOM 687 C C . GLY A 1 92 ? 17.366 0.746 -7.081 1.00 90.12 92 GLY A C 1
ATOM 688 O O . GLY A 1 92 ? 17.148 1.425 -6.077 1.00 90.12 92 GLY A O 1
ATOM 689 N N . LEU A 1 93 ? 17.793 1.262 -8.224 1.00 92.50 93 LEU A N 1
ATOM 690 C CA . LEU A 1 93 ? 17.914 2.683 -8.504 1.00 92.50 93 LEU A CA 1
ATOM 691 C C . LEU A 1 93 ? 16.849 3.063 -9.526 1.00 92.50 93 LEU A C 1
ATOM 693 O O . LEU A 1 93 ? 16.802 2.499 -10.620 1.00 92.50 93 LEU A O 1
ATOM 697 N N . LEU A 1 94 ? 16.002 4.023 -9.174 1.00 91.81 94 LEU A N 1
ATOM 698 C CA . LEU A 1 94 ? 14.964 4.552 -10.042 1.00 91.81 94 LEU A CA 1
ATOM 699 C C . LEU A 1 94 ? 15.412 5.899 -10.607 1.00 91.81 94 LEU A C 1
ATOM 701 O O . LEU A 1 94 ? 15.588 6.871 -9.871 1.00 91.81 94 LEU A O 1
ATOM 705 N N . LYS A 1 95 ? 15.584 5.964 -11.927 1.00 92.00 95 LYS A N 1
ATOM 706 C CA . LYS A 1 95 ? 15.899 7.206 -12.633 1.00 92.00 95 LYS A CA 1
ATOM 707 C C . LYS A 1 95 ? 14.621 8.007 -12.868 1.00 92.00 95 LYS A C 1
ATOM 709 O O . LYS A 1 95 ? 13.752 7.586 -13.633 1.00 92.00 95 LYS A O 1
ATOM 714 N N . MET A 1 96 ? 14.543 9.176 -12.244 1.00 91.56 96 MET A N 1
ATOM 715 C CA . MET A 1 96 ? 13.396 10.075 -12.324 1.00 91.56 96 MET A CA 1
ATOM 716 C C . MET A 1 96 ? 13.401 10.911 -13.611 1.00 91.56 96 MET A C 1
ATOM 718 O O . MET A 1 96 ? 14.459 11.189 -14.179 1.00 91.56 96 MET A O 1
ATOM 722 N N . PRO A 1 97 ? 12.232 11.366 -14.094 1.00 89.56 97 PRO A N 1
ATOM 723 C CA . PRO A 1 97 ? 12.159 12.189 -15.300 1.00 89.56 97 PRO A CA 1
ATOM 724 C C . PRO A 1 97 ? 12.561 13.654 -15.059 1.00 89.56 97 PRO A C 1
ATOM 726 O O . PRO A 1 97 ? 12.786 14.390 -16.023 1.00 89.56 97 PRO A O 1
ATOM 729 N N . TYR A 1 98 ? 12.693 14.081 -13.802 1.00 87.50 98 TYR A N 1
ATOM 730 C CA . TYR A 1 98 ? 13.108 15.424 -13.391 1.00 87.50 98 TYR A CA 1
ATOM 731 C C . TYR A 1 98 ? 14.557 15.447 -12.85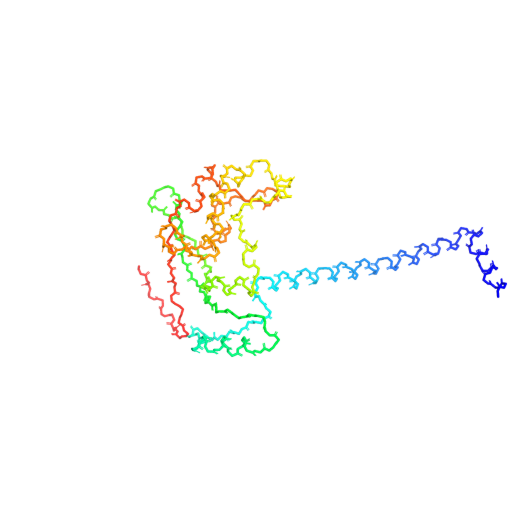4 1.00 87.50 98 TYR A C 1
ATOM 733 O O . TYR A 1 98 ? 15.105 14.396 -12.510 1.00 87.50 98 TYR A O 1
ATOM 741 N N . PRO A 1 99 ? 15.197 16.631 -12.776 1.00 87.06 99 PRO A N 1
ATOM 742 C CA . PRO A 1 99 ? 14.786 17.903 -13.388 1.00 87.06 99 PRO A CA 1
ATOM 743 C C . PRO A 1 99 ? 14.842 17.868 -14.929 1.00 87.06 99 PRO A C 1
ATOM 745 O O . PRO A 1 99 ? 15.299 16.900 -15.547 1.00 87.06 99 PRO A O 1
ATOM 748 N N . ILE A 1 100 ? 14.339 18.922 -15.582 1.00 83.50 100 ILE A N 1
ATOM 749 C CA . ILE A 1 100 ? 14.475 19.089 -17.039 1.00 83.50 100 ILE A CA 1
ATOM 750 C C . ILE A 1 100 ? 15.971 19.211 -17.374 1.00 83.50 100 ILE A C 1
ATOM 752 O O . ILE A 1 100 ? 16.679 20.008 -16.765 1.00 83.50 100 ILE A O 1
ATOM 756 N N . GLY A 1 101 ? 16.448 18.416 -18.335 1.00 84.12 101 GLY A N 1
ATOM 757 C CA . GLY A 1 101 ? 17.864 18.330 -18.710 1.00 84.12 101 GLY A CA 1
ATOM 758 C C . GLY A 1 101 ? 18.407 16.899 -18.693 1.00 84.12 101 GLY A C 1
ATOM 759 O O . GLY A 1 101 ? 17.664 15.941 -18.475 1.00 84.12 101 GLY A O 1
ATOM 760 N N . GLU A 1 102 ? 19.709 16.757 -18.947 1.00 80.81 102 GLU A N 1
ATOM 761 C CA . GLU A 1 102 ? 20.389 15.454 -19.052 1.00 80.81 102 GLU A CA 1
ATOM 762 C C . GLU A 1 102 ? 20.664 14.805 -17.689 1.00 80.81 102 GLU A C 1
ATOM 764 O O . GLU A 1 102 ? 20.642 13.580 -17.556 1.00 80.81 102 GLU A O 1
ATOM 769 N N . ARG A 1 103 ? 20.891 15.623 -16.655 1.00 85.38 103 ARG A N 1
ATOM 770 C CA . ARG A 1 103 ? 21.120 15.156 -15.284 1.00 85.38 103 ARG A CA 1
ATOM 771 C C . ARG A 1 103 ? 19.787 14.895 -14.603 1.00 85.38 103 ARG A C 1
ATOM 773 O O . ARG A 1 103 ? 19.131 15.822 -14.136 1.00 85.38 103 ARG A O 1
ATOM 780 N N . LYS A 1 104 ? 19.403 13.625 -14.583 1.00 89.06 104 LYS A N 1
ATOM 781 C CA . LYS A 1 104 ? 18.213 13.139 -13.889 1.00 89.06 104 LYS A CA 1
ATOM 782 C C . LYS A 1 104 ? 18.525 12.789 -12.446 1.00 89.06 104 LYS A C 1
ATOM 784 O O . LYS A 1 104 ? 19.627 12.335 -12.145 1.00 89.06 104 LYS A O 1
ATOM 789 N N . GLU A 1 105 ? 17.545 12.998 -11.581 1.00 89.56 105 GLU A N 1
ATOM 790 C CA . GLU A 1 105 ? 17.615 12.539 -10.203 1.00 89.56 105 GLU A CA 1
ATOM 791 C C . GLU A 1 105 ? 17.473 11.012 -10.150 1.00 89.56 105 GLU A C 1
ATOM 793 O O . GLU A 1 105 ? 16.767 10.408 -10.963 1.00 89.56 105 GLU A O 1
ATOM 798 N N . ILE A 1 106 ? 18.197 10.383 -9.227 1.00 91.19 106 ILE A N 1
ATOM 799 C CA . ILE A 1 106 ? 18.188 8.935 -9.025 1.00 91.19 106 ILE A CA 1
ATOM 800 C C . ILE A 1 106 ? 17.777 8.696 -7.580 1.00 91.19 106 ILE A C 1
ATOM 802 O O . ILE A 1 106 ? 18.456 9.156 -6.665 1.00 91.19 106 ILE A O 1
ATOM 806 N N . GLU A 1 107 ? 16.681 7.971 -7.390 1.00 90.69 107 GLU A N 1
ATOM 807 C CA . GLU A 1 107 ? 16.203 7.568 -6.071 1.00 90.69 107 GLU A CA 1
ATOM 808 C C . GLU A 1 107 ? 16.559 6.106 -5.814 1.00 90.69 107 GLU A C 1
ATOM 810 O O . GLU A 1 107 ? 16.355 5.241 -6.667 1.00 90.69 107 GLU A O 1
ATOM 815 N N . THR A 1 108 ? 17.072 5.814 -4.623 1.00 90.81 108 THR A N 1
ATOM 816 C CA . THR A 1 108 ? 17.234 4.440 -4.143 1.00 90.81 108 THR A CA 1
ATOM 817 C C . THR A 1 108 ? 15.881 3.928 -3.674 1.00 90.81 108 THR A C 1
ATOM 819 O O . THR A 1 108 ? 15.276 4.523 -2.781 1.00 90.81 108 THR A O 1
ATOM 822 N N . VAL A 1 109 ? 15.411 2.827 -4.251 1.00 91.38 109 VAL A N 1
ATOM 823 C CA . VAL A 1 109 ? 14.100 2.253 -3.947 1.00 91.38 109 VAL A CA 1
ATOM 824 C C . VAL A 1 109 ? 14.239 0.801 -3.513 1.00 91.38 109 VAL A C 1
ATOM 826 O O . VAL A 1 109 ? 15.080 0.058 -4.023 1.00 91.38 109 VAL A O 1
ATOM 829 N N . GLN A 1 110 ? 13.390 0.393 -2.576 1.00 90.56 110 GLN A N 1
ATOM 830 C CA . GLN A 1 110 ? 13.086 -1.016 -2.371 1.00 90.56 110 GLN A CA 1
ATOM 831 C C . GLN A 1 110 ? 12.026 -1.402 -3.400 1.00 90.56 110 GLN A C 1
ATOM 833 O O . GLN A 1 110 ? 11.029 -0.695 -3.563 1.00 90.56 110 GLN A O 1
ATOM 838 N N . MET A 1 111 ? 12.267 -2.482 -4.129 1.00 89.44 111 MET A N 1
ATOM 839 C CA . MET A 1 111 ? 11.371 -2.972 -5.164 1.00 89.44 111 MET A CA 1
ATOM 840 C C . MET A 1 111 ? 10.822 -4.333 -4.774 1.00 89.44 111 MET A C 1
ATOM 842 O O . MET A 1 111 ? 11.541 -5.185 -4.257 1.00 89.44 111 MET A O 1
ATOM 846 N N . MET A 1 112 ? 9.550 -4.537 -5.084 1.00 89.75 112 MET A N 1
ATOM 847 C CA . MET A 1 112 ? 8.867 -5.794 -4.853 1.00 89.75 112 MET A CA 1
ATOM 848 C C . MET A 1 112 ? 8.382 -6.342 -6.194 1.00 89.75 112 MET A C 1
ATOM 850 O O . MET A 1 112 ? 7.546 -5.728 -6.855 1.00 89.75 112 MET A O 1
ATOM 854 N N . GLY A 1 113 ? 8.934 -7.478 -6.610 1.00 89.88 113 GLY A N 1
ATOM 855 C CA . GLY A 1 113 ? 8.393 -8.286 -7.693 1.00 89.88 113 GLY A CA 1
ATOM 856 C C . GLY A 1 113 ? 7.198 -9.070 -7.168 1.00 89.88 113 GLY A C 1
ATOM 857 O O . GLY A 1 113 ? 7.353 -9.889 -6.264 1.00 89.88 113 GLY A O 1
ATOM 858 N N . ILE A 1 114 ? 6.018 -8.800 -7.716 1.00 91.56 114 ILE A N 1
ATOM 859 C CA . ILE A 1 114 ? 4.762 -9.441 -7.322 1.00 91.56 114 ILE A CA 1
ATOM 860 C C . ILE A 1 114 ? 4.064 -10.021 -8.543 1.00 91.56 114 ILE A C 1
ATOM 862 O O . ILE A 1 114 ? 4.208 -9.511 -9.653 1.00 91.56 114 ILE A O 1
ATOM 866 N N . GLU A 1 115 ? 3.252 -11.047 -8.316 1.00 90.69 115 GLU A N 1
ATOM 867 C CA . GLU A 1 115 ? 2.218 -11.442 -9.263 1.00 90.69 115 GLU A CA 1
ATOM 868 C C . GLU A 1 115 ? 0.919 -10.691 -8.903 1.00 90.69 115 GLU A C 1
ATOM 870 O O . GLU A 1 115 ? 0.322 -10.959 -7.860 1.00 90.69 115 GLU A O 1
ATOM 875 N N . PRO A 1 116 ? 0.471 -9.716 -9.715 1.00 87.69 116 PRO A N 1
ATOM 876 C CA . PRO A 1 116 ? -0.552 -8.755 -9.301 1.00 87.69 116 PRO A CA 1
ATOM 877 C C . PRO A 1 116 ? -1.890 -9.392 -8.897 1.00 87.69 116 PRO A C 1
ATOM 879 O O . PRO A 1 116 ? -2.509 -8.999 -7.905 1.00 87.69 116 PRO A O 1
ATOM 882 N N . ILE A 1 117 ? -2.335 -10.398 -9.657 1.00 88.81 117 ILE A N 1
ATOM 883 C CA . ILE A 1 117 ? -3.658 -11.013 -9.498 1.00 88.81 117 ILE A CA 1
ATOM 884 C C . ILE A 1 117 ? -3.724 -11.857 -8.221 1.00 88.81 117 ILE A C 1
ATOM 886 O O . ILE A 1 117 ? -4.723 -11.808 -7.502 1.00 88.81 117 ILE A O 1
ATOM 890 N N . SER A 1 118 ? -2.683 -12.637 -7.920 1.00 90.06 118 SER A N 1
ATOM 891 C CA . SER A 1 118 ? -2.589 -13.395 -6.667 1.00 90.06 118 SER A CA 1
ATOM 892 C C . SER A 1 118 ? -2.329 -12.463 -5.483 1.00 90.06 118 SER A C 1
ATOM 894 O O . SER A 1 118 ? -2.949 -12.616 -4.430 1.00 90.06 118 SER A O 1
ATOM 896 N N . PHE A 1 119 ? -1.488 -11.441 -5.662 1.00 90.81 119 PHE A N 1
ATOM 897 C CA . PHE A 1 119 ? -1.136 -10.496 -4.607 1.00 90.81 119 PHE A CA 1
ATOM 898 C C . PHE A 1 119 ? -2.346 -9.687 -4.125 1.00 90.81 119 PHE A C 1
ATOM 900 O O . PHE A 1 119 ? -2.529 -9.524 -2.918 1.00 90.81 119 PHE A O 1
ATOM 907 N N . ALA A 1 120 ? -3.231 -9.270 -5.036 1.00 89.38 120 ALA A N 1
ATOM 908 C CA . ALA A 1 120 ? -4.485 -8.592 -4.701 1.00 89.38 120 ALA A CA 1
ATOM 909 C C . ALA A 1 120 ? -5.520 -9.485 -3.986 1.00 89.38 120 ALA A C 1
ATOM 911 O O . ALA A 1 120 ? -6.448 -8.963 -3.376 1.00 89.38 120 ALA A O 1
ATOM 912 N N . LYS A 1 121 ? -5.392 -10.819 -4.048 1.00 88.69 121 LYS A N 1
ATOM 913 C CA . LYS A 1 121 ? -6.244 -11.742 -3.272 1.00 88.69 121 LYS A CA 1
ATOM 914 C C . LYS A 1 121 ? -5.746 -11.915 -1.839 1.00 88.69 121 LYS A C 1
ATOM 916 O O . LYS A 1 121 ? -6.553 -12.101 -0.934 1.00 88.69 121 LYS A O 1
ATOM 921 N N . VAL A 1 122 ? -4.426 -11.890 -1.648 1.00 88.38 122 VAL A N 1
ATOM 922 C CA . VAL A 1 122 ? -3.778 -12.074 -0.338 1.00 88.38 122 VAL A CA 1
ATOM 923 C C . VAL A 1 122 ? -3.730 -10.767 0.460 1.00 88.38 122 VAL A C 1
ATOM 925 O O . VAL A 1 122 ? -3.804 -10.787 1.687 1.00 88.38 122 VAL A O 1
ATOM 928 N N . THR A 1 123 ? -3.611 -9.628 -0.224 1.00 88.56 123 THR A N 1
ATOM 929 C CA . THR A 1 123 ? -3.424 -8.300 0.378 1.00 88.56 123 THR A CA 1
ATOM 930 C C . THR A 1 123 ? -4.464 -7.305 -0.134 1.00 88.56 123 THR A C 1
ATOM 932 O O . THR A 1 123 ? -5.097 -7.520 -1.162 1.00 88.56 123 THR A O 1
ATOM 935 N N . GLY A 1 124 ? -4.601 -6.157 0.530 1.00 86.12 124 GLY A N 1
ATOM 936 C CA . GLY A 1 124 ? -5.436 -5.046 0.056 1.00 86.12 124 GLY A CA 1
ATOM 937 C C . GLY A 1 124 ? -4.789 -4.214 -1.056 1.00 86.12 124 GLY A C 1
ATOM 938 O O . GLY A 1 124 ? -5.051 -3.015 -1.141 1.00 86.12 124 GLY A O 1
ATOM 939 N N . TYR A 1 125 ? -3.917 -4.807 -1.880 1.00 88.94 125 TYR A N 1
ATOM 940 C CA . TYR A 1 125 ? -3.132 -4.095 -2.890 1.00 88.94 125 TYR A CA 1
ATOM 941 C C . TYR A 1 125 ? -3.990 -3.209 -3.797 1.00 88.94 125 TYR A C 1
ATOM 943 O O . TYR A 1 125 ? -3.722 -2.014 -3.912 1.00 88.94 125 TYR A O 1
ATOM 951 N N . GLY A 1 126 ? -5.068 -3.754 -4.368 1.00 86.81 126 GLY A N 1
ATOM 952 C CA . GLY A 1 126 ? -5.941 -2.995 -5.265 1.00 86.81 126 GLY A CA 1
ATOM 953 C C . GLY A 1 126 ? -6.606 -1.782 -4.607 1.00 86.81 126 GLY A C 1
ATOM 954 O O . GLY A 1 126 ? -6.777 -0.748 -5.247 1.00 86.81 126 GLY A O 1
ATOM 955 N N . GLU A 1 127 ? -6.922 -1.862 -3.311 1.00 86.50 127 GLU A N 1
ATOM 956 C CA . GLU A 1 127 ? -7.498 -0.746 -2.548 1.00 86.50 127 GLU A CA 1
ATOM 957 C C . GLU A 1 127 ? -6.455 0.318 -2.180 1.00 86.50 127 GLU A C 1
ATOM 959 O O . GLU A 1 127 ? -6.802 1.482 -1.967 1.00 86.50 127 GLU A O 1
ATOM 964 N N . SER A 1 128 ? -5.180 -0.077 -2.113 1.00 86.75 128 SER A N 1
ATOM 965 C CA . SER A 1 128 ? -4.056 0.801 -1.777 1.00 86.75 128 SER A CA 1
ATOM 966 C C . SER A 1 128 ? -3.612 1.702 -2.938 1.00 86.75 128 SER A C 1
ATOM 968 O O . SER A 1 128 ? -2.918 2.698 -2.711 1.00 86.75 128 SER A O 1
ATOM 970 N N . LEU A 1 129 ? -4.021 1.389 -4.174 1.00 89.25 129 LEU A N 1
ATOM 971 C CA . LEU A 1 129 ? -3.688 2.176 -5.359 1.00 89.25 129 LEU A CA 1
ATOM 972 C C . LEU A 1 129 ? -4.319 3.574 -5.278 1.00 89.25 129 LEU A C 1
ATOM 974 O O . LEU A 1 129 ? -5.532 3.745 -5.149 1.00 89.25 129 LEU A O 1
ATOM 978 N N . TYR A 1 130 ? -3.467 4.597 -5.363 1.00 88.69 130 TYR A N 1
ATOM 979 C CA . TYR A 1 130 ? -3.883 5.989 -5.175 1.00 88.69 130 TYR A CA 1
ATOM 980 C C . TYR A 1 130 ? -4.618 6.570 -6.391 1.00 88.69 130 TYR A C 1
ATOM 982 O O . TYR A 1 130 ? -5.590 7.319 -6.244 1.00 88.69 130 TYR A O 1
ATOM 990 N N . TRP A 1 131 ? -4.140 6.238 -7.593 1.00 88.31 131 TRP A N 1
ATOM 991 C CA . TRP A 1 131 ? -4.679 6.730 -8.858 1.00 88.31 131 TRP A CA 1
ATOM 992 C C . TRP A 1 131 ? -5.865 5.868 -9.285 1.00 88.31 131 TRP A C 1
ATOM 994 O O . TRP A 1 131 ? -5.701 4.872 -9.982 1.00 88.31 131 TRP A O 1
ATOM 1004 N N . ARG A 1 132 ? -7.059 6.248 -8.829 1.00 89.81 132 ARG A N 1
ATOM 1005 C CA . ARG A 1 132 ? -8.322 5.576 -9.143 1.00 89.81 132 ARG A CA 1
ATOM 1006 C C . ARG A 1 132 ? -9.461 6.584 -9.286 1.00 89.81 132 ARG A C 1
ATOM 1008 O O . ARG A 1 132 ? -9.356 7.664 -8.695 1.00 89.81 132 ARG A O 1
ATOM 1015 N N . PRO A 1 133 ? -10.539 6.240 -10.014 1.00 88.62 133 PRO A N 1
ATOM 1016 C CA . PRO A 1 133 ? -11.739 7.065 -10.065 1.00 88.62 133 PRO A CA 1
ATOM 1017 C C . PRO A 1 133 ? -12.273 7.332 -8.656 1.00 88.62 133 PRO A C 1
ATOM 1019 O O . PRO A 1 133 ? -12.277 6.442 -7.797 1.00 88.62 133 PRO A O 1
ATOM 1022 N N . LEU A 1 134 ? -12.689 8.570 -8.405 1.00 86.38 134 LEU A N 1
ATOM 1023 C CA . LEU A 1 134 ? -13.238 8.964 -7.113 1.00 86.38 134 LEU A CA 1
ATOM 1024 C C . LEU A 1 134 ? -14.680 8.464 -7.004 1.00 86.38 134 LEU A C 1
ATOM 1026 O O . LEU A 1 134 ? -15.494 8.675 -7.896 1.00 86.38 134 LEU A O 1
ATOM 1030 N N . THR A 1 135 ? -15.009 7.809 -5.891 1.00 85.94 135 THR A N 1
ATOM 1031 C CA . THR A 1 135 ? -16.407 7.443 -5.601 1.00 85.94 135 THR A CA 1
ATOM 1032 C C . THR A 1 135 ? -17.208 8.697 -5.231 1.00 85.94 135 THR A C 1
ATOM 1034 O O . THR A 1 135 ? -16.637 9.627 -4.662 1.00 85.94 135 THR A O 1
ATOM 1037 N N . GLU A 1 136 ? -18.529 8.711 -5.443 1.00 81.25 136 GLU A N 1
ATOM 1038 C CA . GLU A 1 136 ? -19.416 9.827 -5.050 1.00 81.25 136 GLU A CA 1
ATOM 1039 C C . GLU A 1 136 ? -19.195 10.280 -3.595 1.00 81.25 136 GLU A C 1
ATOM 1041 O O . GLU A 1 136 ? -19.002 11.459 -3.329 1.00 81.25 136 GLU A O 1
ATOM 1046 N N . ALA A 1 137 ? -19.072 9.339 -2.654 1.00 80.94 137 ALA A N 1
ATOM 1047 C CA . ALA A 1 137 ? -18.789 9.650 -1.249 1.00 80.94 137 ALA A CA 1
ATOM 1048 C C . ALA A 1 137 ? -17.409 10.305 -1.012 1.00 80.94 137 ALA A C 1
ATOM 1050 O O . ALA A 1 137 ? -17.203 11.022 -0.033 1.00 80.94 137 ALA A O 1
ATOM 1051 N N . GLN A 1 138 ? -16.434 10.047 -1.887 1.00 80.50 138 GLN A N 1
ATOM 1052 C CA . GLN A 1 138 ? -15.108 10.664 -1.815 1.00 80.50 138 GLN A CA 1
ATOM 1053 C C . GLN A 1 138 ? -15.119 12.067 -2.430 1.00 80.50 138 GLN A C 1
ATOM 1055 O O . GLN A 1 138 ? -14.406 12.942 -1.946 1.00 80.50 138 GLN A O 1
ATOM 1060 N N . LEU A 1 139 ? -15.965 12.315 -3.432 1.00 80.88 139 LEU A N 1
ATOM 1061 C CA . LEU A 1 139 ? -16.143 13.642 -4.027 1.00 80.88 139 LEU A CA 1
ATOM 1062 C C . LEU A 1 139 ? -16.700 14.678 -3.040 1.00 80.88 139 LEU A C 1
ATOM 1064 O O . LEU A 1 139 ? -16.514 15.869 -3.261 1.00 80.88 139 LEU A O 1
ATOM 1068 N N . ASP A 1 140 ? -17.308 14.272 -1.930 1.00 80.00 140 ASP A N 1
ATOM 1069 C CA . ASP A 1 140 ? -17.753 15.220 -0.897 1.00 80.00 140 ASP A CA 1
ATOM 1070 C C . ASP A 1 140 ? -16.654 15.568 0.120 1.00 80.00 140 ASP A C 1
ATOM 1072 O O . ASP A 1 140 ? -16.748 16.561 0.839 1.00 80.00 140 ASP A O 1
ATOM 1076 N N . THR A 1 141 ? -15.604 14.746 0.208 1.00 82.00 141 THR A N 1
ATOM 1077 C CA . THR A 1 141 ? -14.560 14.859 1.246 1.00 82.00 141 THR A CA 1
ATOM 1078 C C . THR A 1 141 ? -13.220 15.334 0.704 1.00 82.00 141 THR A C 1
ATOM 1080 O O . THR A 1 141 ? -12.437 15.947 1.428 1.00 82.00 141 THR A O 1
ATOM 1083 N N . VAL A 1 142 ? -12.944 15.045 -0.565 1.00 81.75 142 VAL A N 1
ATOM 1084 C CA . VAL A 1 142 ? -11.719 15.444 -1.253 1.00 81.75 142 VAL A CA 1
ATOM 1085 C C . VAL A 1 142 ? -11.749 16.948 -1.534 1.00 81.75 142 VAL A C 1
ATOM 1087 O O . VAL A 1 142 ? -12.809 17.520 -1.770 1.00 81.75 142 VAL A O 1
ATOM 1090 N N . ARG A 1 143 ? -10.591 17.609 -1.552 1.00 83.25 143 ARG A N 1
ATOM 1091 C CA . ARG A 1 143 ? -10.486 19.035 -1.893 1.00 83.25 143 ARG A CA 1
ATOM 1092 C C . ARG A 1 143 ? -11.009 19.325 -3.307 1.00 83.25 143 ARG A C 1
ATOM 1094 O O . ARG A 1 143 ? -10.857 18.491 -4.196 1.00 83.25 143 ARG A O 1
ATOM 1101 N N . GLU A 1 144 ? -11.608 20.498 -3.515 1.00 81.94 144 GLU A N 1
ATOM 1102 C CA . GLU A 1 144 ? -12.132 20.919 -4.829 1.00 81.94 144 GLU A CA 1
ATOM 1103 C C . GLU A 1 144 ? -11.036 20.991 -5.905 1.00 81.94 144 GLU A C 1
ATOM 1105 O O . GLU A 1 144 ? -11.269 20.565 -7.032 1.00 81.94 144 GLU A O 1
ATOM 1110 N N . ASP A 1 145 ? -9.831 21.423 -5.525 1.00 82.38 145 ASP A N 1
ATOM 1111 C CA . ASP A 1 145 ? -8.677 21.570 -6.424 1.00 82.38 145 ASP A CA 1
ATOM 1112 C C . ASP A 1 145 ? -7.844 20.282 -6.607 1.00 82.38 145 ASP A C 1
ATOM 1114 O O . ASP A 1 145 ? -6.769 20.336 -7.192 1.00 82.38 145 ASP A O 1
ATOM 1118 N N . ASP A 1 146 ? -8.288 19.124 -6.094 1.00 84.75 146 ASP A N 1
ATOM 1119 C CA . ASP A 1 146 ? -7.521 17.869 -6.207 1.00 84.75 146 ASP A CA 1
ATOM 1120 C C . ASP A 1 146 ? -7.301 17.485 -7.680 1.00 84.75 146 ASP A C 1
ATOM 1122 O O . ASP A 1 146 ? -8.253 17.345 -8.453 1.00 84.75 146 ASP A O 1
ATOM 1126 N N . PHE A 1 147 ? -6.042 17.244 -8.056 1.00 85.81 147 PHE A N 1
ATOM 1127 C CA . PHE A 1 147 ? -5.647 16.869 -9.417 1.00 85.81 147 PHE A CA 1
ATOM 1128 C C . PHE A 1 147 ? -6.422 15.666 -9.988 1.00 85.81 147 PHE A C 1
ATOM 1130 O O . PHE A 1 147 ? -6.625 15.566 -11.193 1.00 85.81 147 PHE A O 1
ATOM 1137 N N . ARG A 1 148 ? -6.907 14.743 -9.153 1.00 86.19 148 ARG A N 1
ATOM 1138 C CA . ARG A 1 148 ? -7.716 13.608 -9.624 1.00 86.19 148 ARG A CA 1
ATOM 1139 C C . ARG A 1 148 ? -9.087 14.044 -10.137 1.00 86.19 148 ARG A C 1
ATOM 1141 O O . ARG A 1 148 ? -9.617 13.385 -11.017 1.00 86.19 148 ARG A O 1
ATOM 1148 N N . ARG A 1 149 ? -9.647 15.155 -9.648 1.00 86.69 149 ARG A N 1
ATOM 1149 C CA . ARG A 1 149 ? -10.915 15.705 -10.159 1.00 86.69 149 ARG A CA 1
ATOM 1150 C C . ARG A 1 149 ? -10.768 16.363 -11.526 1.00 86.69 149 ARG A C 1
ATOM 1152 O O . ARG A 1 149 ? -11.753 16.468 -12.249 1.00 86.69 149 ARG A O 1
ATOM 1159 N N . SER A 1 150 ? -9.570 16.840 -11.869 1.00 86.31 150 SER A N 1
ATOM 1160 C CA . SER A 1 150 ? -9.321 17.477 -13.167 1.00 86.31 150 SER A CA 1
ATOM 1161 C C . SER A 1 150 ? -9.077 16.464 -14.289 1.00 86.31 150 SER A C 1
ATOM 1163 O O . SER A 1 150 ? -9.117 16.827 -15.467 1.00 86.31 150 SER A O 1
ATOM 1165 N N . LEU A 1 151 ? -8.851 15.193 -13.944 1.00 86.62 151 LEU A N 1
ATOM 1166 C CA . LEU A 1 151 ? -8.666 14.108 -14.898 1.00 86.62 151 LEU A CA 1
ATOM 1167 C C . LEU A 1 151 ? -10.008 13.457 -15.279 1.00 86.62 151 LEU A C 1
ATOM 1169 O O . LEU A 1 151 ? -10.840 13.225 -14.406 1.00 86.62 151 LEU A O 1
ATOM 1173 N N . PRO A 1 152 ? -10.210 13.092 -16.559 1.00 88.75 152 PRO A N 1
ATOM 1174 C CA . PRO A 1 152 ? -11.322 12.239 -16.966 1.00 88.75 152 PRO A CA 1
ATOM 1175 C C . PRO A 1 152 ? -11.288 10.878 -16.260 1.00 88.75 152 PRO A C 1
ATOM 1177 O O . PRO A 1 152 ? -10.219 10.268 -16.141 1.00 88.75 152 PRO A O 1
ATOM 1180 N N . ASP A 1 153 ? -12.463 10.363 -15.890 1.00 87.69 153 ASP A N 1
ATOM 1181 C CA . ASP A 1 153 ? -12.596 9.065 -15.213 1.00 87.69 153 ASP A CA 1
ATOM 1182 C C . ASP A 1 153 ? -11.986 7.912 -16.020 1.00 87.69 153 ASP A C 1
ATOM 1184 O O . ASP A 1 153 ? -11.389 7.013 -15.436 1.00 87.69 153 ASP A O 1
ATOM 1188 N N . ASP A 1 154 ? -12.030 7.971 -17.354 1.00 89.12 154 ASP A N 1
ATOM 1189 C CA . ASP A 1 154 ? -11.417 6.965 -18.232 1.00 89.12 154 ASP A CA 1
ATOM 1190 C C . ASP A 1 154 ? -9.894 6.868 -18.037 1.00 89.12 154 ASP A C 1
ATOM 1192 O O . ASP A 1 154 ? -9.314 5.780 -18.056 1.00 89.12 154 ASP A O 1
ATOM 1196 N N . ILE A 1 155 ? -9.227 8.007 -17.812 1.00 88.38 155 ILE A N 1
ATOM 1197 C CA . ILE A 1 155 ? -7.779 8.049 -17.579 1.00 88.38 155 ILE A CA 1
ATOM 1198 C C . ILE A 1 155 ? -7.451 7.440 -16.215 1.00 88.38 155 ILE A C 1
ATOM 1200 O O . ILE A 1 155 ? -6.474 6.699 -16.093 1.00 88.38 155 ILE A O 1
ATOM 1204 N N . LEU A 1 156 ? -8.259 7.736 -15.197 1.00 88.69 156 LEU A N 1
ATOM 1205 C CA . LEU A 1 156 ? -8.095 7.174 -13.858 1.00 88.69 156 LEU A CA 1
ATOM 1206 C C . LEU A 1 156 ? -8.431 5.681 -13.813 1.00 88.69 156 LEU A C 1
ATOM 1208 O O . LEU A 1 156 ? -7.741 4.929 -13.131 1.00 88.69 156 LEU A O 1
ATOM 1212 N N . ALA A 1 157 ? -9.445 5.238 -14.555 1.00 89.81 157 ALA A N 1
ATOM 1213 C CA . ALA A 1 157 ? -9.792 3.830 -14.693 1.00 89.81 157 ALA A CA 1
ATOM 1214 C C . ALA A 1 157 ? -8.672 3.056 -15.397 1.00 89.81 157 ALA A C 1
ATOM 1216 O O . ALA A 1 157 ? -8.275 1.995 -14.928 1.00 89.81 157 ALA A O 1
ATOM 1217 N N . SER A 1 158 ? -8.094 3.624 -16.460 1.00 88.75 158 SER A N 1
ATOM 1218 C CA . SER A 1 158 ? -6.924 3.047 -17.128 1.00 88.75 158 SER A CA 1
ATOM 1219 C C . SER A 1 158 ? -5.692 3.019 -16.218 1.00 88.75 158 SER A C 1
ATOM 1221 O O . SER A 1 158 ? -4.959 2.039 -16.229 1.00 88.75 158 SER A O 1
ATOM 1223 N N . ALA A 1 159 ? -5.466 4.051 -15.398 1.00 88.19 159 ALA A N 1
ATOM 1224 C CA . ALA A 1 159 ? -4.376 4.049 -14.421 1.00 88.19 159 ALA A CA 1
ATOM 1225 C C . ALA A 1 159 ? -4.571 2.981 -13.331 1.00 88.19 159 ALA A C 1
ATOM 1227 O O . ALA A 1 159 ? -3.600 2.351 -12.912 1.00 88.19 159 ALA A O 1
ATOM 1228 N N . LEU A 1 160 ? -5.814 2.762 -12.894 1.00 90.44 160 LEU A N 1
ATOM 1229 C CA . LEU A 1 160 ? -6.154 1.704 -11.950 1.00 90.44 160 LEU A CA 1
ATOM 1230 C C . LEU A 1 160 ? -5.930 0.318 -12.567 1.00 90.44 160 LEU A C 1
ATOM 1232 O O . LEU A 1 160 ? -5.330 -0.531 -11.920 1.00 90.44 160 LEU A O 1
ATOM 1236 N N . ASP A 1 161 ? -6.364 0.100 -13.808 1.00 90.38 161 ASP A N 1
ATOM 1237 C CA . ASP A 1 161 ? -6.184 -1.169 -14.521 1.00 90.38 161 ASP A CA 1
ATOM 1238 C C . ASP A 1 161 ? -4.701 -1.495 -14.757 1.00 90.38 161 ASP A C 1
ATOM 1240 O O . ASP A 1 161 ? -4.237 -2.581 -14.398 1.00 90.38 161 ASP A O 1
ATOM 1244 N N . SER A 1 162 ? -3.923 -0.517 -15.239 1.00 89.25 162 SER A N 1
ATOM 1245 C CA . SER A 1 162 ? -2.465 -0.638 -15.351 1.00 89.25 162 SER A CA 1
ATOM 1246 C C . SER A 1 162 ? -1.815 -0.947 -13.999 1.00 89.25 162 SER A C 1
ATOM 1248 O O . SER A 1 162 ? -0.924 -1.786 -13.913 1.00 89.25 162 SER A O 1
ATOM 1250 N N . GLY A 1 163 ? -2.258 -0.299 -12.916 1.00 88.06 163 GLY A N 1
ATOM 1251 C CA . GLY A 1 163 ? -1.745 -0.554 -11.569 1.00 88.06 163 GLY A CA 1
ATOM 1252 C C . GLY A 1 163 ? -2.105 -1.946 -11.045 1.00 88.06 163 GLY A C 1
ATOM 1253 O O . GLY A 1 163 ? -1.286 -2.586 -10.397 1.00 88.06 163 GLY A O 1
ATOM 1254 N N . LEU A 1 164 ? -3.307 -2.437 -11.351 1.00 90.12 164 LEU A N 1
ATOM 1255 C CA . LEU A 1 164 ? -3.771 -3.763 -10.946 1.00 90.12 164 LEU A CA 1
ATOM 1256 C C . LEU A 1 164 ? -3.109 -4.889 -11.726 1.00 90.12 164 LEU A C 1
ATOM 1258 O O . LEU A 1 164 ? -3.001 -5.982 -11.189 1.00 90.12 164 LEU A O 1
ATOM 1262 N N . THR A 1 165 ? -2.705 -4.652 -12.970 1.00 90.06 165 THR A N 1
ATOM 1263 C CA . THR A 1 165 ? -2.099 -5.671 -13.837 1.00 90.06 165 THR A CA 1
ATOM 1264 C C . THR A 1 165 ? -0.585 -5.525 -13.961 1.00 90.06 165 THR A C 1
ATOM 1266 O O . THR A 1 165 ? 0.065 -6.464 -14.407 1.00 90.06 165 THR A O 1
ATOM 1269 N N . LEU A 1 166 ? -0.025 -4.381 -13.546 1.00 89.44 166 LEU A N 1
ATOM 1270 C CA . LEU A 1 166 ? 1.360 -3.949 -13.778 1.00 89.44 166 LEU A CA 1
ATOM 1271 C C . LEU A 1 166 ? 1.766 -3.949 -15.257 1.00 89.44 166 LEU A C 1
ATOM 1273 O O . LEU A 1 166 ? 2.942 -4.073 -15.596 1.00 89.44 166 LEU A O 1
ATOM 1277 N N . HIS A 1 167 ? 0.793 -3.829 -16.152 1.00 87.38 167 HIS A N 1
ATOM 1278 C CA . HIS A 1 167 ? 0.986 -3.851 -17.591 1.00 87.38 167 HIS A CA 1
ATOM 1279 C C . HIS A 1 167 ? 0.087 -2.792 -18.220 1.00 87.38 167 HIS A C 1
ATOM 1281 O O . HIS A 1 167 ? -1.079 -2.663 -17.857 1.00 87.38 167 HIS A O 1
ATOM 1287 N N . ASP A 1 168 ? 0.603 -2.059 -19.200 1.00 81.12 168 ASP A N 1
ATOM 1288 C CA . ASP A 1 168 ? -0.254 -1.174 -19.980 1.00 81.12 168 ASP A CA 1
ATOM 1289 C C . ASP A 1 168 ? -1.128 -2.012 -20.925 1.00 81.12 168 ASP A C 1
ATOM 1291 O O . ASP A 1 168 ? -0.620 -2.656 -21.848 1.00 81.12 168 ASP A O 1
ATOM 1295 N N . ALA A 1 169 ? -2.448 -1.982 -20.737 1.00 73.31 169 ALA A N 1
ATOM 1296 C CA . ALA A 1 169 ? -3.397 -2.683 -21.601 1.00 73.31 169 ALA A CA 1
ATOM 1297 C C . ALA A 1 169 ? -3.342 -2.216 -23.071 1.00 73.31 169 ALA A C 1
ATOM 1299 O O . ALA A 1 169 ? -3.720 -2.970 -23.970 1.00 73.31 169 ALA A O 1
ATOM 1300 N N . GLN A 1 170 ? -2.884 -0.985 -23.335 1.00 73.62 170 GLN A N 1
ATOM 1301 C CA . GLN A 1 170 ? -2.831 -0.413 -24.683 1.00 73.62 170 GLN A CA 1
ATOM 1302 C C . GLN A 1 170 ? -1.498 -0.671 -25.385 1.00 73.62 170 GLN A C 1
ATOM 1304 O O . GLN A 1 170 ? -1.482 -0.990 -26.574 1.00 73.62 170 GLN A O 1
ATOM 1309 N N . THR A 1 171 ? -0.380 -0.514 -24.672 1.00 76.19 171 THR A N 1
ATOM 1310 C CA . THR A 1 171 ? 0.962 -0.630 -25.268 1.00 76.19 171 THR A CA 1
ATOM 1311 C C . THR A 1 171 ? 1.637 -1.974 -25.002 1.00 76.19 171 THR A C 1
ATOM 1313 O O . THR A 1 171 ? 2.593 -2.319 -25.697 1.00 76.19 171 THR A O 1
ATOM 1316 N N . GLY A 1 172 ? 1.151 -2.752 -24.030 1.00 77.75 172 GLY A N 1
ATOM 1317 C CA . GLY A 1 172 ? 1.743 -4.023 -23.606 1.00 77.75 172 GLY A CA 1
ATOM 1318 C C . GLY A 1 172 ? 3.084 -3.873 -22.880 1.00 77.75 172 GLY A C 1
ATOM 1319 O O . GLY A 1 172 ? 3.758 -4.873 -22.630 1.00 77.75 172 GLY A O 1
ATOM 1320 N N . VAL A 1 173 ? 3.496 -2.641 -22.570 1.00 82.69 173 VAL A N 1
ATOM 1321 C CA . VAL A 1 173 ? 4.752 -2.357 -21.874 1.00 82.69 173 VAL A CA 1
ATOM 1322 C C . VAL A 1 173 ? 4.586 -2.681 -20.383 1.00 82.69 173 VAL A C 1
ATOM 1324 O O . VAL A 1 173 ? 3.548 -2.346 -19.806 1.00 82.69 173 VAL A O 1
ATOM 1327 N N . PRO A 1 174 ? 5.584 -3.317 -19.739 1.00 84.69 174 PRO A N 1
ATOM 1328 C CA . PRO A 1 174 ? 5.574 -3.514 -18.294 1.00 84.69 174 PRO A CA 1
ATOM 1329 C C . PRO A 1 174 ? 5.547 -2.172 -17.557 1.00 84.69 174 PRO A C 1
ATOM 1331 O O . PRO A 1 174 ? 6.355 -1.284 -17.837 1.00 84.69 174 PRO A O 1
ATOM 1334 N N . GLU A 1 175 ? 4.644 -2.042 -16.593 1.00 87.69 175 GLU A N 1
ATOM 1335 C CA . GLU A 1 175 ? 4.504 -0.867 -15.741 1.00 87.69 175 GLU A CA 1
ATOM 1336 C C . GLU A 1 175 ? 4.971 -1.158 -14.308 1.00 87.69 175 GLU A C 1
ATOM 1338 O O . GLU A 1 175 ? 5.124 -2.301 -13.879 1.00 87.69 175 GLU A O 1
ATOM 1343 N N . ILE A 1 176 ? 5.220 -0.092 -13.545 1.00 88.06 176 ILE A N 1
ATOM 1344 C CA . ILE A 1 176 ? 5.631 -0.175 -12.143 1.00 88.06 176 ILE A CA 1
ATOM 1345 C C . ILE A 1 176 ? 4.657 0.655 -11.313 1.00 88.06 176 ILE A C 1
ATOM 1347 O O . ILE A 1 176 ? 4.493 1.855 -11.543 1.00 88.06 176 ILE A O 1
ATOM 1351 N N . ALA A 1 177 ? 4.062 0.041 -10.291 1.00 90.12 177 ALA A N 1
ATOM 1352 C CA . ALA A 1 177 ? 3.289 0.761 -9.289 1.00 90.12 177 ALA A CA 1
ATOM 1353 C C . ALA A 1 177 ? 4.233 1.449 -8.292 1.00 90.12 177 ALA A C 1
ATOM 1355 O O . ALA A 1 177 ? 4.749 0.837 -7.358 1.00 90.12 177 ALA A O 1
ATOM 1356 N N . LEU A 1 178 ? 4.476 2.741 -8.505 1.00 89.06 178 LEU A N 1
ATOM 1357 C CA . LEU A 1 178 ? 5.326 3.540 -7.628 1.00 89.06 178 LEU A CA 1
ATOM 1358 C C . LEU A 1 178 ? 4.564 3.991 -6.380 1.00 89.06 178 LEU A C 1
ATOM 1360 O O . LEU A 1 178 ? 3.454 4.523 -6.465 1.00 89.06 178 LEU A O 1
ATOM 1364 N N . GLY A 1 179 ? 5.209 3.873 -5.219 1.00 87.25 179 GLY A N 1
ATOM 1365 C CA . GLY A 1 179 ? 4.742 4.547 -4.014 1.00 87.25 179 GLY A CA 1
ATOM 1366 C C . GLY A 1 179 ? 4.686 6.057 -4.249 1.00 87.25 179 GLY A C 1
ATOM 1367 O O . GLY A 1 179 ? 5.632 6.645 -4.773 1.00 87.25 179 GLY A O 1
ATOM 1368 N N . ILE A 1 180 ? 3.593 6.706 -3.845 1.00 88.00 180 ILE A N 1
ATOM 1369 C CA . ILE A 1 180 ? 3.365 8.125 -4.163 1.00 88.00 180 ILE A CA 1
ATOM 1370 C C . ILE A 1 180 ? 4.482 9.049 -3.656 1.00 88.00 180 ILE A C 1
ATOM 1372 O O . ILE A 1 180 ? 4.794 10.046 -4.296 1.00 88.00 180 ILE A O 1
ATOM 1376 N N . GLN A 1 181 ? 5.132 8.673 -2.554 1.00 85.69 181 GLN A N 1
ATOM 1377 C CA . GLN A 1 181 ? 6.233 9.412 -1.932 1.00 85.69 181 GLN A CA 1
ATOM 1378 C C . GLN A 1 181 ? 7.589 9.209 -2.615 1.00 85.69 181 GLN A C 1
ATOM 1380 O O . GLN A 1 181 ? 8.507 9.983 -2.367 1.00 85.69 181 GLN A O 1
ATOM 1385 N N . VAL A 1 182 ? 7.734 8.174 -3.449 1.00 87.31 182 VAL A N 1
ATOM 1386 C CA . VAL A 1 182 ? 8.998 7.884 -4.141 1.00 87.31 182 VAL A CA 1
ATOM 1387 C C . VAL A 1 182 ? 9.335 9.019 -5.106 1.00 87.31 182 VAL A C 1
ATOM 1389 O O . VAL A 1 182 ? 10.495 9.383 -5.265 1.00 87.31 182 VAL A O 1
ATOM 1392 N N . SER A 1 183 ? 8.316 9.628 -5.717 1.00 88.00 183 SER A N 1
ATOM 1393 C CA . SER A 1 183 ? 8.502 10.831 -6.515 1.00 88.00 183 SER A CA 1
ATOM 1394 C C . SER A 1 183 ? 8.481 12.079 -5.634 1.00 88.00 183 SER A C 1
ATOM 1396 O O . SER A 1 183 ? 7.440 12.457 -5.100 1.00 88.00 183 SER A O 1
ATOM 1398 N N . LYS A 1 184 ? 9.614 12.782 -5.560 1.00 86.62 184 LYS A N 1
ATOM 1399 C CA . LYS A 1 184 ? 9.736 14.115 -4.940 1.00 86.62 184 LYS A CA 1
ATOM 1400 C C . LYS A 1 184 ? 8.858 15.171 -5.605 1.00 86.62 184 LYS A C 1
ATOM 1402 O O . LYS A 1 184 ? 8.568 16.195 -4.997 1.00 86.62 184 LYS A O 1
ATOM 1407 N N . ALA A 1 185 ? 8.437 14.920 -6.842 1.00 87.81 185 ALA A N 1
ATOM 1408 C CA . ALA A 1 185 ? 7.516 15.785 -7.553 1.00 87.81 185 ALA A CA 1
ATOM 1409 C C . ALA A 1 185 ? 6.056 15.614 -7.099 1.00 87.81 185 ALA A C 1
ATOM 1411 O O . ALA A 1 185 ? 5.206 16.343 -7.591 1.00 87.81 185 ALA A O 1
ATOM 1412 N N . ASN A 1 186 ? 5.745 14.692 -6.182 1.00 89.69 186 ASN A N 1
ATOM 1413 C CA . ASN A 1 186 ? 4.441 14.634 -5.526 1.00 89.69 186 ASN A CA 1
ATOM 1414 C C . ASN A 1 186 ? 4.512 15.370 -4.184 1.00 89.69 186 ASN A C 1
ATOM 1416 O O . ASN A 1 186 ? 5.103 14.885 -3.217 1.00 89.69 186 ASN A O 1
ATOM 1420 N N . GLU A 1 187 ? 3.892 16.543 -4.110 1.00 89.50 187 GLU A N 1
ATOM 1421 C CA . GLU A 1 187 ? 3.854 17.346 -2.896 1.00 89.50 187 GLU A CA 1
ATOM 1422 C C . GLU A 1 187 ? 2.704 16.893 -1.993 1.00 89.50 187 GLU A C 1
ATOM 1424 O O . GLU A 1 187 ? 1.563 16.736 -2.431 1.00 89.50 187 GLU A O 1
ATOM 1429 N N . ARG A 1 188 ? 3.004 16.678 -0.708 1.00 88.88 188 ARG A N 1
ATOM 1430 C CA . ARG A 1 188 ? 1.987 16.322 0.282 1.00 88.88 188 ARG A CA 1
ATOM 1431 C C . ARG A 1 188 ? 1.268 17.574 0.772 1.00 88.88 188 ARG A C 1
ATOM 1433 O O . ARG A 1 188 ? 1.878 18.454 1.375 1.00 88.88 188 ARG A O 1
ATOM 1440 N N . MET A 1 189 ? -0.040 17.610 0.575 1.00 88.25 189 MET A N 1
ATOM 1441 C CA . MET A 1 189 ? -0.909 18.708 0.975 1.00 88.25 189 MET A CA 1
ATOM 1442 C C . MET A 1 189 ? -1.246 18.665 2.475 1.00 88.25 189 MET A C 1
ATOM 1444 O O . MET A 1 189 ? -1.029 17.668 3.172 1.00 88.25 189 MET A O 1
ATOM 1448 N N . ARG A 1 190 ? -1.792 19.772 3.003 1.00 85.12 190 ARG A N 1
ATOM 1449 C CA . ARG A 1 190 ? -2.149 19.918 4.433 1.00 85.12 190 ARG A CA 1
ATOM 1450 C C . ARG A 1 190 ? -3.254 18.968 4.894 1.00 85.12 190 ARG A C 1
ATOM 1452 O O . ARG A 1 190 ? -3.280 18.600 6.063 1.00 85.12 190 ARG A O 1
ATOM 1459 N N . ASP A 1 191 ? -4.144 18.591 3.988 1.00 82.38 191 ASP A N 1
ATOM 1460 C CA . ASP A 1 191 ? -5.202 17.601 4.206 1.00 82.38 191 ASP A CA 1
ATOM 1461 C C . ASP A 1 191 ? -4.686 16.151 4.112 1.00 82.38 191 ASP A C 1
ATOM 1463 O O . ASP A 1 191 ? -5.416 15.208 4.402 1.00 82.38 191 ASP A O 1
ATOM 1467 N N . GLY A 1 192 ? -3.412 15.967 3.749 1.00 80.69 192 GLY A N 1
ATOM 1468 C CA . GLY A 1 192 ? -2.778 14.667 3.568 1.00 80.69 192 GLY A CA 1
ATOM 1469 C C . GLY A 1 192 ? -2.936 14.070 2.169 1.00 80.69 192 GLY A C 1
ATOM 1470 O O . GLY A 1 192 ? -2.401 12.981 1.951 1.00 80.69 192 GLY A O 1
ATOM 1471 N N . SER A 1 193 ? -3.613 14.758 1.241 1.00 84.06 193 SER A N 1
ATOM 1472 C CA . SER A 1 193 ? -3.624 14.403 -0.182 1.00 84.06 193 SER A CA 1
ATOM 1473 C C . SER A 1 193 ? -2.258 14.669 -0.831 1.00 84.06 193 SER A C 1
ATOM 1475 O O . SER A 1 193 ? -1.359 15.252 -0.215 1.00 84.06 193 SER A O 1
ATOM 1477 N N . TYR A 1 194 ? -2.074 14.192 -2.059 1.00 87.25 194 TYR A N 1
ATOM 1478 C CA . TYR A 1 194 ? -0.842 14.370 -2.816 1.00 87.25 194 TYR A CA 1
ATOM 1479 C C . TYR A 1 194 ? -1.153 15.009 -4.152 1.00 87.25 194 TYR A C 1
ATOM 1481 O O . TYR A 1 194 ? -2.058 14.561 -4.854 1.00 87.25 194 TYR A O 1
ATOM 1489 N N . 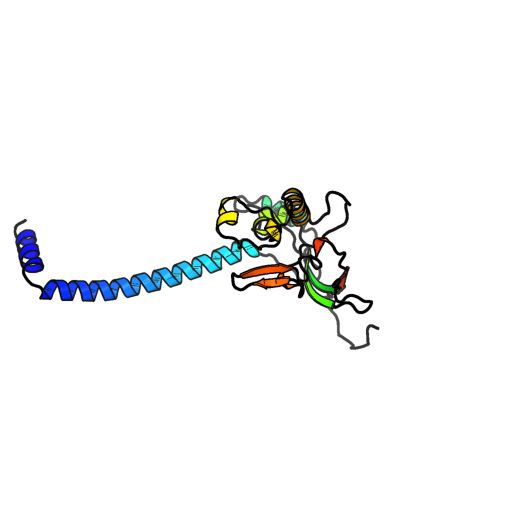GLU A 1 195 ? -0.344 15.993 -4.526 1.00 89.25 195 GLU A N 1
ATOM 1490 C CA . GLU A 1 195 ? -0.464 16.643 -5.821 1.00 89.25 195 GLU A CA 1
ATOM 1491 C C . GLU A 1 195 ? 0.839 16.603 -6.607 1.00 89.25 195 GLU A C 1
ATOM 1493 O O . GLU A 1 195 ? 1.902 16.929 -6.071 1.00 89.25 195 GLU A O 1
ATOM 1498 N N . PRO A 1 196 ? 0.776 16.220 -7.890 1.00 90.38 196 PRO A N 1
ATOM 1499 C CA . PRO A 1 196 ? 1.925 16.303 -8.767 1.00 90.38 196 PRO A CA 1
ATOM 1500 C C . PRO A 1 196 ? 2.267 17.770 -9.061 1.00 90.38 196 PRO A C 1
ATOM 1502 O O . PRO A 1 196 ? 1.441 18.550 -9.537 1.00 90.38 196 PRO A O 1
ATOM 1505 N N . MET A 1 197 ? 3.524 18.129 -8.824 1.00 88.88 197 MET A N 1
ATOM 1506 C CA . MET A 1 197 ? 4.090 19.450 -9.064 1.00 88.88 197 MET A CA 1
ATOM 1507 C C . MET A 1 197 ? 3.967 19.884 -10.528 1.00 88.88 197 MET A C 1
ATOM 1509 O O . MET A 1 197 ? 3.953 19.074 -11.463 1.00 88.88 197 MET A O 1
ATOM 1513 N N . GLY A 1 198 ? 3.977 21.206 -10.722 1.00 82.81 198 GLY A N 1
ATOM 1514 C CA . GLY A 1 198 ? 3.892 21.817 -12.046 1.00 82.81 198 GLY A CA 1
ATOM 1515 C C . GLY A 1 198 ? 2.529 21.598 -12.696 1.00 82.81 198 GLY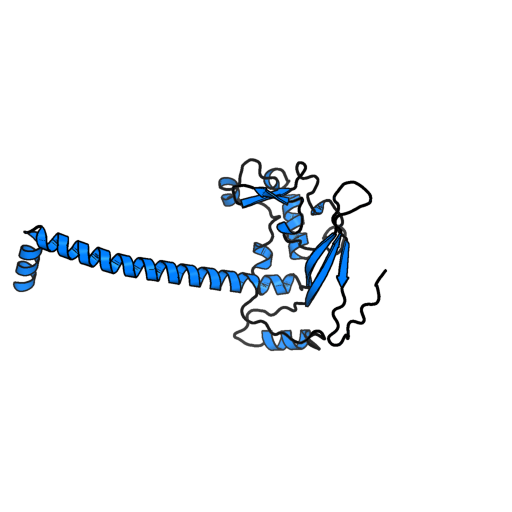 A C 1
ATOM 1516 O O . GLY A 1 198 ? 2.488 21.311 -13.887 1.00 82.81 198 GLY A O 1
ATOM 1517 N N . ASP A 1 199 ? 1.449 21.672 -11.912 1.00 83.50 199 ASP A N 1
ATOM 1518 C CA . ASP A 1 199 ? 0.068 21.491 -12.382 1.00 83.50 199 ASP A CA 1
ATOM 1519 C C . ASP A 1 199 ? -0.143 20.130 -13.080 1.00 83.50 199 ASP A C 1
ATOM 1521 O O . ASP A 1 199 ? -0.655 20.013 -14.193 1.00 83.50 199 ASP A O 1
ATOM 1525 N N . GLY A 1 200 ? 0.389 19.062 -12.471 1.00 84.00 200 GLY A N 1
ATOM 1526 C CA . GLY A 1 200 ? 0.323 17.716 -13.044 1.00 84.00 200 GLY A CA 1
ATOM 1527 C C . GLY A 1 200 ? 1.232 17.456 -14.241 1.00 84.00 200 GLY A C 1
ATOM 1528 O O . GLY A 1 200 ? 1.085 16.430 -14.922 1.00 84.00 200 GLY A O 1
ATOM 1529 N N . TYR A 1 201 ? 2.196 18.339 -14.506 1.00 87.62 201 TYR A N 1
ATOM 1530 C CA . TYR A 1 201 ? 3.256 18.079 -15.477 1.00 87.62 201 TYR A CA 1
ATOM 1531 C C . TYR A 1 201 ? 4.114 16.882 -15.057 1.00 87.62 201 TYR A C 1
ATOM 1533 O O . TYR A 1 201 ? 4.374 15.991 -15.865 1.00 87.62 201 TYR A O 1
ATOM 1541 N N . TRP A 1 202 ? 4.484 16.807 -13.776 1.00 88.88 202 TRP A N 1
ATOM 1542 C CA . TRP A 1 202 ? 5.293 15.716 -13.226 1.00 88.88 202 TRP A CA 1
ATOM 1543 C C . TRP A 1 202 ? 4.477 14.518 -12.743 1.00 88.88 202 TRP A C 1
ATOM 1545 O O . TRP A 1 202 ? 4.943 13.731 -11.923 1.00 88.88 202 TRP A O 1
ATOM 1555 N N . TRP A 1 203 ? 3.264 14.338 -13.259 1.00 90.12 203 TRP A N 1
ATOM 1556 C CA . TRP A 1 203 ? 2.521 13.116 -12.995 1.00 90.12 203 TRP A CA 1
ATOM 1557 C C . TRP A 1 203 ? 3.229 11.924 -13.653 1.00 90.12 203 TRP A C 1
ATOM 1559 O O . TRP A 1 203 ? 3.338 11.863 -14.878 1.00 90.12 203 TRP A O 1
ATOM 1569 N N . MET A 1 204 ? 3.722 10.986 -12.836 1.00 88.19 204 MET A N 1
ATOM 1570 C CA . MET A 1 204 ? 4.640 9.920 -13.269 1.00 88.19 204 MET A CA 1
ATOM 1571 C C . MET A 1 204 ? 4.119 9.080 -14.437 1.00 88.19 204 MET A C 1
ATOM 1573 O O . MET A 1 204 ? 4.916 8.674 -15.269 1.00 88.19 204 MET A O 1
ATOM 1577 N N . ARG A 1 205 ? 2.801 8.895 -14.574 1.00 85.62 205 ARG A N 1
ATOM 1578 C CA . ARG A 1 205 ? 2.220 8.131 -15.689 1.00 85.62 205 ARG A CA 1
ATOM 1579 C C . ARG A 1 205 ? 2.510 8.734 -17.072 1.00 85.62 205 ARG A C 1
ATOM 1581 O O . ARG A 1 205 ? 2.516 8.019 -18.063 1.00 85.62 205 ARG A O 1
ATOM 1588 N N . LYS A 1 206 ? 2.775 10.044 -17.157 1.00 86.69 206 LYS A N 1
ATOM 1589 C CA . LYS A 1 206 ? 3.156 10.716 -18.414 1.00 86.69 206 LYS A CA 1
ATOM 1590 C C . LYS A 1 206 ? 4.607 10.445 -18.828 1.00 86.69 206 LYS A C 1
ATOM 1592 O O . LYS A 1 206 ? 5.003 10.843 -19.921 1.00 86.69 206 LYS A O 1
ATOM 1597 N N . TRP A 1 207 ? 5.407 9.826 -17.962 1.00 87.81 207 TRP A N 1
ATOM 1598 C CA . TRP A 1 207 ? 6.850 9.723 -18.120 1.00 87.81 207 TRP A CA 1
ATOM 1599 C C . TRP A 1 207 ? 7.321 8.279 -18.012 1.00 87.81 207 TRP A C 1
ATOM 1601 O O . TRP A 1 207 ? 6.935 7.540 -17.115 1.00 87.81 207 TRP A O 1
ATOM 1611 N N . SER A 1 208 ? 8.246 7.898 -18.886 1.00 85.88 208 SER A N 1
ATOM 1612 C CA . SER A 1 208 ? 8.987 6.653 -18.722 1.00 85.88 208 SER A CA 1
ATOM 1613 C C . SER A 1 208 ? 10.034 6.812 -17.620 1.00 85.88 208 SER A C 1
ATOM 1615 O O . SER A 1 208 ? 10.843 7.745 -17.663 1.00 85.88 208 SER A O 1
ATOM 1617 N N . VAL A 1 209 ? 10.065 5.869 -16.687 1.00 86.88 209 VAL A N 1
ATOM 1618 C CA . VAL A 1 209 ? 11.122 5.739 -15.678 1.00 86.88 209 VAL A CA 1
ATOM 1619 C C . VAL A 1 209 ? 11.979 4.516 -15.980 1.00 86.88 209 VAL A C 1
ATOM 1621 O O . VAL A 1 209 ? 11.513 3.551 -16.582 1.00 86.88 209 VAL A O 1
ATOM 1624 N N . THR A 1 210 ? 13.247 4.550 -15.577 1.00 88.56 210 THR A N 1
ATOM 1625 C CA . THR A 1 210 ? 14.148 3.396 -15.708 1.00 88.56 210 THR A CA 1
ATOM 1626 C C . THR A 1 210 ? 14.475 2.871 -14.323 1.00 88.56 210 THR A C 1
ATOM 1628 O O . THR A 1 210 ? 15.011 3.615 -13.501 1.00 88.56 210 THR A O 1
ATOM 1631 N N . LEU A 1 211 ? 14.156 1.601 -14.079 1.00 88.44 211 LEU A N 1
ATOM 1632 C CA . LEU A 1 211 ? 14.528 0.883 -12.867 1.00 88.44 21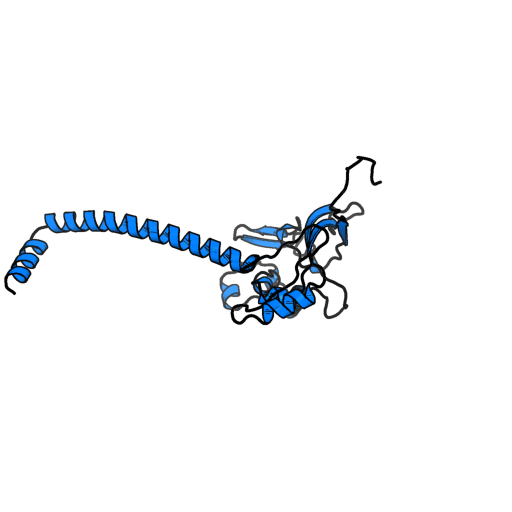1 LEU A CA 1
ATOM 1633 C C . LEU A 1 211 ? 15.762 0.024 -13.150 1.00 88.44 211 LEU A C 1
ATOM 1635 O O . LEU A 1 211 ? 15.725 -0.856 -14.007 1.00 88.44 211 LEU A O 1
ATOM 1639 N N . THR A 1 212 ? 16.838 0.269 -12.411 1.00 88.94 212 THR A N 1
ATOM 1640 C CA . THR A 1 212 ? 18.050 -0.553 -12.435 1.00 88.94 212 THR A CA 1
ATOM 1641 C C . THR A 1 212 ? 18.095 -1.396 -11.169 1.00 88.94 212 THR A C 1
ATOM 1643 O O . THR A 1 212 ? 18.133 -0.854 -10.067 1.00 88.94 212 THR A O 1
ATOM 1646 N N . THR A 1 213 ? 18.100 -2.717 -11.314 1.00 84.56 213 THR A N 1
ATOM 1647 C CA . THR A 1 213 ? 18.115 -3.667 -10.193 1.00 84.56 213 THR A CA 1
ATOM 1648 C C . THR A 1 213 ? 19.543 -4.041 -9.811 1.00 84.56 213 THR A C 1
ATOM 1650 O O . THR A 1 213 ? 20.368 -4.264 -10.699 1.00 84.56 213 THR A O 1
ATOM 1653 N N . ILE A 1 214 ? 19.835 -4.170 -8.516 1.00 79.31 214 ILE A N 1
ATOM 1654 C CA . ILE A 1 214 ? 21.142 -4.646 -8.045 1.00 79.31 214 ILE A CA 1
ATOM 1655 C C . ILE A 1 214 ? 21.029 -6.144 -7.724 1.00 79.31 214 ILE A C 1
ATOM 1657 O O . ILE A 1 214 ? 20.183 -6.517 -6.910 1.00 79.31 214 ILE A O 1
ATOM 1661 N N . PRO A 1 215 ? 21.855 -7.024 -8.322 1.00 68.88 215 PRO A N 1
ATOM 1662 C CA . PRO A 1 215 ? 21.853 -8.434 -7.957 1.00 68.88 215 PRO A CA 1
ATOM 1663 C C . PRO A 1 215 ? 22.386 -8.597 -6.528 1.00 68.88 215 PRO A C 1
ATOM 1665 O O . PRO A 1 215 ? 23.508 -8.198 -6.219 1.00 68.88 215 PRO A O 1
ATOM 1668 N N . VAL A 1 216 ? 21.579 -9.192 -5.651 1.00 66.81 216 VAL A N 1
ATOM 1669 C CA . VAL A 1 216 ? 21.990 -9.530 -4.284 1.00 66.81 216 VAL A CA 1
ATOM 1670 C C . VAL A 1 216 ? 22.501 -10.970 -4.299 1.00 66.81 216 VAL A C 1
ATOM 1672 O O . VAL A 1 216 ? 21.786 -11.874 -4.721 1.00 66.81 216 VAL A O 1
ATOM 1675 N N . HIS A 1 217 ? 23.744 -11.193 -3.868 1.00 61.84 217 HIS A N 1
ATOM 1676 C CA . HIS A 1 217 ? 24.344 -12.526 -3.753 1.00 61.84 217 HIS A CA 1
ATOM 1677 C C . HIS A 1 217 ? 24.505 -12.923 -2.279 1.00 61.84 217 HIS A C 1
ATOM 1679 O O . HIS A 1 217 ? 24.885 -12.101 -1.451 1.00 61.84 217 HIS A O 1
ATOM 1685 N N . GLU A 1 218 ? 24.244 -14.195 -1.955 1.00 58.75 218 GLU A N 1
ATOM 1686 C CA . GLU A 1 218 ? 24.331 -14.745 -0.587 1.00 58.75 218 GLU A CA 1
ATOM 1687 C C . GLU A 1 218 ? 25.774 -14.795 -0.049 1.00 58.75 218 GLU A C 1
ATOM 1689 O O . GLU A 1 218 ? 26.005 -14.674 1.152 1.00 58.75 218 GLU A O 1
ATOM 1694 N N . SER A 1 219 ? 26.762 -14.922 -0.941 1.00 58.56 219 SER A N 1
ATOM 1695 C CA . SER A 1 219 ? 28.185 -14.917 -0.604 1.00 58.56 219 SER A CA 1
ATOM 1696 C C . SER A 1 219 ? 28.936 -13.892 -1.451 1.00 58.56 219 SER A C 1
ATOM 1698 O O . SER A 1 219 ? 29.167 -14.110 -2.641 1.00 58.56 219 SER A O 1
ATOM 1700 N N . GLY A 1 220 ? 29.352 -12.793 -0.829 1.00 46.66 220 GLY A N 1
ATOM 1701 C CA . GLY A 1 220 ? 30.240 -11.811 -1.439 1.00 46.66 220 GLY A CA 1
ATOM 1702 C C . GLY A 1 220 ? 31.092 -11.140 -0.374 1.00 46.66 220 GLY A C 1
ATOM 1703 O O . GLY A 1 220 ? 30.621 -10.250 0.329 1.00 46.66 220 GLY A O 1
ATOM 1704 N N . LEU A 1 221 ? 32.353 -11.565 -0.256 1.00 44.78 221 LEU A N 1
ATOM 1705 C CA . LEU A 1 221 ? 33.417 -10.684 0.220 1.00 44.78 221 LEU A CA 1
ATOM 1706 C C . LEU A 1 221 ? 33.385 -9.457 -0.695 1.00 44.78 221 LEU A C 1
ATOM 1708 O O . LEU A 1 221 ? 33.735 -9.557 -1.868 1.00 44.78 221 LEU A O 1
ATOM 1712 N N . GLY A 1 222 ? 32.898 -8.329 -0.188 1.00 45.28 222 GLY A N 1
ATOM 1713 C CA . GLY A 1 222 ? 33.030 -7.061 -0.883 1.00 45.28 222 GLY A CA 1
ATOM 1714 C C . GLY A 1 222 ? 34.496 -6.651 -0.875 1.00 45.28 222 GLY A C 1
ATOM 1715 O O . GLY A 1 222 ? 34.925 -5.946 0.034 1.00 45.28 222 GLY A O 1
ATOM 1716 N N . GLU A 1 223 ? 35.276 -7.090 -1.862 1.00 39.19 223 GLU A N 1
ATOM 1717 C CA . GLU A 1 223 ? 36.427 -6.296 -2.272 1.00 39.19 223 GLU A CA 1
ATOM 1718 C C . GLU A 1 223 ? 35.869 -5.044 -2.944 1.00 39.19 223 GLU A C 1
ATOM 1720 O O . GLU A 1 223 ? 35.157 -5.099 -3.947 1.00 39.19 223 GLU A O 1
ATOM 1725 N N . ALA A 1 224 ? 36.118 -3.909 -2.297 1.00 43.22 224 ALA A N 1
ATOM 1726 C CA . ALA A 1 224 ? 35.751 -2.590 -2.768 1.00 43.22 224 ALA A CA 1
ATOM 1727 C C . ALA A 1 224 ? 36.610 -2.218 -3.984 1.00 43.22 224 ALA A C 1
ATOM 1729 O O . ALA A 1 224 ? 37.483 -1.363 -3.892 1.00 43.22 224 ALA A O 1
ATOM 1730 N N . GLU A 1 225 ? 36.361 -2.846 -5.127 1.00 39.72 225 GLU A N 1
ATOM 1731 C CA . GLU A 1 225 ? 36.873 -2.378 -6.408 1.00 39.72 225 GLU A CA 1
ATOM 1732 C C . GLU A 1 225 ? 35.695 -1.921 -7.267 1.00 39.72 225 GLU A C 1
ATOM 1734 O O . GLU A 1 225 ? 34.992 -2.694 -7.908 1.00 39.72 225 GLU A O 1
ATOM 1739 N N . SER A 1 226 ? 35.452 -0.611 -7.163 1.00 36.69 226 SER A N 1
ATOM 1740 C CA . SER A 1 226 ? 34.924 0.278 -8.202 1.00 36.69 226 SER A CA 1
ATOM 1741 C C . SER A 1 226 ? 34.113 -0.377 -9.328 1.00 36.69 226 SER A C 1
ATOM 1743 O O . SER A 1 226 ? 34.674 -0.804 -10.336 1.00 36.69 226 SER A O 1
ATOM 1745 N N . PHE A 1 227 ? 32.785 -0.311 -9.228 1.00 33.12 227 PHE A N 1
ATOM 1746 C CA . PHE A 1 227 ? 31.944 -0.305 -10.423 1.00 33.12 227 PHE A CA 1
ATOM 1747 C C . PHE A 1 227 ? 31.940 1.120 -10.995 1.00 33.12 227 PHE A C 1
ATOM 1749 O O . PHE A 1 227 ? 31.458 2.049 -10.344 1.00 33.12 227 PHE A O 1
ATOM 1756 N N . ILE A 1 228 ? 32.574 1.277 -12.162 1.00 34.03 228 ILE A N 1
ATOM 1757 C CA . ILE A 1 228 ? 32.518 2.470 -13.026 1.00 34.03 228 ILE A CA 1
ATOM 1758 C C . ILE A 1 228 ? 31.161 2.514 -13.729 1.00 34.03 228 ILE A C 1
ATOM 1760 O O . ILE A 1 228 ? 30.708 1.434 -14.172 1.00 34.03 228 ILE A O 1
#

Foldseek 3Di:
DVVVVVVVCVCPVDCVNVVVVVVVVVVVVVVVVVVVVVVVVVVVVVVVCCQAPFDDDDDDPLVDDPPVVVVQVVQVPDPPDQGDWDKDKFKWWKFAPDDPDDDTDIFIDIDMDTQLVRCVRRHVQLVPQPQAQADPVRVVVDDPLALSVVDDRVVSHQVSVCSSRCARPVPRDGHDRDDLVSDPQWDQDPVRDTDGPPSCPRVVVVDDMDIGTDRDDPDDPPPPDDDD

Radius of gyration: 27.58 Å; chains: 1; bounding box: 77×49×77 Å

Secondary structure (DSSP, 8-state):
-HHHHHHHHHHHS-HHHHHHHHHHHHHHHHHHHHHHHHHHHHHHHHHHHHHHH-S------TT--TTHHHHHHHHHTSTT------EEEEEEEEE-S-SSSS---EEEEEEEEE-HHHHHHHSSHHHH-SSSPPPHHHHTTS-TT-HHHHS-HHHHHHHHHHHHHTB-TTT--B-----TTT-TTEEEPTTS-EEETTTTTT-GGGS--EEEEPPP-SS---------

Sequence (228 aa):
MYQSLLTNRYLSSRVIPFIAVAAVAMCVALVIIVVSVMTGFLNLVKNSGKTLMGDVVVAYPVTGIPYYEDLISRIEALPDVAAATPIVDSFGLLKMPYPIGERKEIETVQMMGIEPISFAKVTGYGESLYWRPLTEAQLDTVREDDFRRSLPDDILASALDSGLTLHDAQTGVPEIALGIQVSKANERMRDGSYEPMGDGYWWMRKWSVTLTTIPVHESGLGEAESFI

pLDDT: mean 85.16, std 11.18, range [33.12, 97.62]